Protein AF-A0A090S486-F1 (afdb_monomer_lite)

Organism: NCBI:txid990268

Radius of gyration: 18.83 Å; chains: 1; bounding box: 44×35×58 Å

Structure (mmCIF, N/CA/C/O backbone):
data_AF-A0A090S486-F1
#
_entry.id   AF-A0A090S486-F1
#
loop_
_atom_site.group_PDB
_atom_site.id
_atom_site.type_symbol
_atom_site.label_atom_id
_atom_site.label_alt_id
_atom_site.label_comp_id
_atom_site.label_asym_id
_atom_site.label_entity_id
_atom_site.label_seq_id
_atom_site.pdbx_PDB_ins_code
_atom_site.Cartn_x
_atom_site.Cartn_y
_atom_site.Cartn_z
_atom_site.occupancy
_atom_site.B_iso_or_equiv
_atom_site.auth_seq_id
_atom_site.auth_comp_id
_atom_site.auth_asym_id
_atom_site.auth_atom_id
_atom_site.pdbx_PDB_model_num
ATOM 1 N N . MET A 1 1 ? 1.890 5.471 -24.095 1.00 77.56 1 MET A N 1
ATOM 2 C CA . MET A 1 1 ? 3.029 5.465 -23.152 1.00 77.56 1 MET A CA 1
ATOM 3 C C . MET A 1 1 ? 4.166 6.241 -23.809 1.00 77.56 1 MET A C 1
ATOM 5 O O . MET A 1 1 ? 4.233 6.250 -25.031 1.00 77.56 1 MET A O 1
ATOM 9 N N . VAL A 1 2 ? 4.957 6.979 -23.030 1.00 90.50 2 VAL A N 1
ATOM 10 C CA . VAL A 1 2 ? 6.025 7.859 -23.530 1.00 90.50 2 VAL A CA 1
ATOM 11 C C . VAL A 1 2 ? 7.296 7.541 -22.748 1.00 90.50 2 VAL A C 1
ATOM 13 O O . VAL A 1 2 ? 7.257 7.518 -21.520 1.00 90.50 2 VAL A O 1
ATOM 16 N N . HIS A 1 3 ? 8.410 7.306 -23.443 1.00 90.19 3 HIS A N 1
ATOM 17 C CA . HIS A 1 3 ? 9.719 7.090 -22.828 1.00 90.19 3 HIS A CA 1
ATOM 18 C C . HIS A 1 3 ? 10.578 8.344 -22.974 1.00 90.19 3 HIS A C 1
ATOM 20 O O . HIS A 1 3 ? 10.811 8.820 -24.084 1.00 90.19 3 HIS A O 1
ATOM 26 N N . ARG A 1 4 ? 11.083 8.873 -21.856 1.00 92.56 4 ARG A N 1
ATOM 27 C CA . ARG A 1 4 ? 12.084 9.941 -21.892 1.00 92.56 4 ARG A CA 1
ATOM 28 C C . ARG A 1 4 ? 13.453 9.320 -22.147 1.00 92.56 4 ARG A C 1
ATOM 30 O O . ARG A 1 4 ? 13.951 8.576 -21.307 1.00 92.56 4 ARG A O 1
ATOM 37 N N . ILE A 1 5 ? 14.056 9.659 -23.277 1.00 92.00 5 ILE A N 1
ATOM 38 C CA . ILE A 1 5 ? 15.387 9.191 -23.674 1.00 92.00 5 ILE A CA 1
ATOM 39 C C . ILE A 1 5 ? 16.431 10.294 -23.500 1.00 92.00 5 ILE A C 1
ATOM 41 O O . ILE A 1 5 ? 16.100 11.472 -23.333 1.00 92.00 5 ILE A O 1
ATOM 45 N N . ALA A 1 6 ? 17.704 9.909 -23.517 1.00 92.12 6 ALA A N 1
ATOM 46 C CA . ALA A 1 6 ? 18.799 10.866 -23.506 1.00 92.12 6 ALA A CA 1
ATOM 47 C C . ALA A 1 6 ? 18.781 11.712 -24.792 1.00 92.12 6 ALA A C 1
ATOM 49 O O . ALA A 1 6 ? 18.482 11.201 -25.867 1.00 92.12 6 ALA A O 1
ATOM 50 N N . LYS A 1 7 ? 19.122 13.002 -24.695 1.00 90.19 7 LYS A N 1
ATOM 51 C CA . LYS A 1 7 ? 19.030 13.961 -25.815 1.00 90.19 7 LYS A CA 1
ATOM 52 C C . LYS A 1 7 ? 19.844 13.540 -27.049 1.00 90.19 7 LYS A C 1
ATOM 54 O O . LYS A 1 7 ? 19.499 13.907 -28.162 1.00 90.19 7 LYS A O 1
ATOM 59 N N . GLN A 1 8 ? 20.929 12.805 -26.834 1.00 92.56 8 GLN A N 1
ATOM 60 C CA . GLN A 1 8 ? 21.843 12.311 -27.860 1.00 92.56 8 GLN A CA 1
ATOM 61 C C . GLN A 1 8 ? 21.427 10.968 -28.475 1.00 92.56 8 GLN A C 1
ATOM 63 O O . GLN A 1 8 ? 22.122 10.477 -29.360 1.00 92.56 8 GLN A O 1
ATOM 68 N N . ALA A 1 9 ? 20.352 10.342 -27.989 1.00 89.88 9 ALA A N 1
ATOM 69 C CA . ALA A 1 9 ? 19.843 9.121 -28.593 1.00 89.88 9 ALA A CA 1
ATOM 70 C C . ALA A 1 9 ? 19.307 9.444 -29.994 1.00 89.88 9 ALA A C 1
ATOM 72 O O . ALA A 1 9 ? 18.424 10.287 -30.150 1.00 89.88 9 ALA A O 1
ATOM 73 N N . VAL A 1 10 ? 19.861 8.781 -31.005 1.00 90.25 10 VAL A N 1
ATOM 74 C CA . VAL A 1 10 ? 19.381 8.856 -32.384 1.00 90.25 10 VAL A CA 1
ATOM 75 C C . VAL A 1 10 ? 18.511 7.631 -32.606 1.00 90.25 10 VAL A C 1
ATOM 77 O O . VAL A 1 10 ? 19.005 6.515 -32.492 1.00 90.25 10 VAL A O 1
ATOM 80 N N . LEU A 1 11 ? 17.226 7.854 -32.862 1.00 91.31 11 LEU A N 1
ATOM 81 C CA . LEU A 1 11 ? 16.252 6.814 -33.175 1.00 91.31 11 LEU A CA 1
ATOM 82 C C . LEU A 1 11 ? 15.530 7.199 -34.461 1.00 91.31 11 LEU A C 1
ATOM 84 O O . LEU A 1 11 ? 15.224 8.376 -34.666 1.00 91.31 11 LEU A O 1
ATOM 88 N N . SER A 1 12 ? 15.242 6.212 -35.299 1.00 94.06 12 SER A N 1
ATOM 89 C CA . SER A 1 12 ? 14.462 6.392 -36.525 1.00 94.06 12 SER A CA 1
ATOM 90 C C . SER A 1 12 ? 13.078 5.758 -36.397 1.00 94.06 12 SER A C 1
ATOM 92 O O . SER A 1 12 ? 12.888 4.768 -35.691 1.00 94.06 12 SER A O 1
ATOM 94 N N . GLU A 1 13 ? 12.085 6.309 -37.094 1.00 95.19 13 GLU A N 1
ATOM 95 C CA . GLU A 1 13 ? 10.768 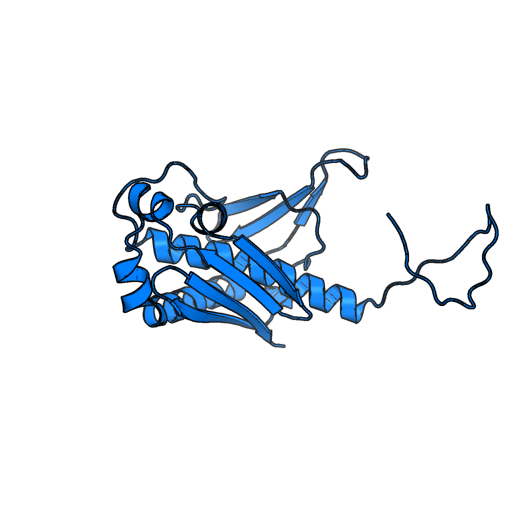5.670 -37.171 1.00 95.19 13 GLU A CA 1
ATOM 96 C C . GLU A 1 13 ? 10.883 4.268 -37.789 1.00 95.19 13 GLU A C 1
ATOM 98 O O . GLU A 1 13 ? 11.593 4.061 -38.772 1.00 95.19 13 GLU A O 1
ATOM 103 N N . GLY A 1 14 ? 10.197 3.292 -37.190 1.00 95.56 14 GLY A N 1
ATOM 104 C CA . GLY A 1 14 ? 10.265 1.885 -37.600 1.00 95.56 14 GLY A CA 1
ATOM 105 C C . GLY A 1 14 ? 11.503 1.125 -37.108 1.00 95.56 14 GLY A C 1
ATOM 106 O O . GLY A 1 14 ? 11.591 -0.083 -37.332 1.00 95.56 14 GLY A O 1
ATOM 107 N N . GLU A 1 15 ? 12.439 1.783 -36.418 1.00 94.81 15 GLU A N 1
ATOM 108 C CA . GLU A 1 15 ? 13.597 1.119 -35.820 1.00 94.81 15 GLU A CA 1
ATOM 109 C C . GLU A 1 15 ? 13.167 0.120 -34.736 1.00 94.81 15 GLU A C 1
ATOM 111 O O . GLU A 1 15 ? 12.351 0.419 -33.860 1.00 94.81 15 GLU A O 1
ATOM 116 N N . THR A 1 16 ? 13.727 -1.091 -34.789 1.00 95.38 16 THR A N 1
ATOM 117 C CA . THR A 1 16 ? 13.518 -2.096 -33.742 1.00 95.38 16 THR A CA 1
ATOM 118 C C . THR A 1 16 ? 14.455 -1.811 -32.582 1.00 95.38 16 THR A C 1
ATOM 120 O O . THR A 1 16 ? 15.672 -1.798 -32.748 1.00 95.38 16 THR A O 1
ATOM 123 N N . VAL A 1 17 ? 13.883 -1.633 -31.395 1.00 93.44 17 VAL A N 1
ATOM 124 C CA . VAL A 1 17 ? 14.629 -1.361 -30.166 1.00 93.44 17 VAL A CA 1
ATOM 125 C C . VAL A 1 17 ? 14.391 -2.457 -29.135 1.00 93.44 17 VAL A C 1
ATOM 127 O O . VAL A 1 17 ? 13.311 -3.044 -29.068 1.00 93.44 17 VAL A O 1
ATOM 130 N N . SER A 1 18 ? 15.392 -2.699 -28.293 1.00 93.75 18 SER A N 1
ATOM 131 C CA . SER A 1 18 ? 15.262 -3.566 -27.122 1.00 93.75 18 SER A CA 1
ATOM 132 C C . SER A 1 18 ? 14.983 -2.724 -25.884 1.00 93.75 18 SER A C 1
ATOM 134 O O . SER A 1 18 ? 15.686 -1.749 -25.617 1.00 93.75 18 SER A O 1
ATOM 136 N N . LEU A 1 19 ? 13.978 -3.119 -25.104 1.00 92.25 19 LEU A N 1
ATOM 137 C CA . LEU A 1 19 ? 13.675 -2.507 -23.814 1.00 92.25 19 LEU A CA 1
ATOM 138 C C . LEU A 1 19 ? 14.237 -3.379 -22.695 1.00 92.25 19 LEU A C 1
ATOM 140 O O . LEU A 1 19 ? 13.979 -4.579 -22.643 1.00 92.25 19 LEU A O 1
ATOM 144 N N . SER A 1 20 ? 14.977 -2.754 -21.788 1.00 94.25 20 SER A N 1
ATOM 145 C CA . SER A 1 20 ? 15.421 -3.365 -20.540 1.00 94.25 20 SER A CA 1
ATOM 146 C C . SER A 1 20 ? 15.010 -2.465 -19.383 1.00 94.25 20 SER A C 1
ATOM 148 O O . SER A 1 20 ? 15.039 -1.238 -19.505 1.00 94.25 20 SER A O 1
ATOM 150 N N . VAL A 1 21 ? 14.602 -3.078 -18.277 1.00 94.56 21 VAL A N 1
ATOM 151 C CA . VAL A 1 21 ? 14.273 -2.384 -17.032 1.00 94.56 21 VAL A CA 1
ATOM 152 C C . VAL A 1 21 ? 15.293 -2.769 -15.974 1.00 94.56 21 VAL A C 1
ATOM 154 O O . VAL A 1 21 ? 15.755 -3.909 -15.939 1.00 94.56 21 VAL A O 1
ATOM 157 N N . ASP A 1 22 ? 15.622 -1.830 -15.093 1.00 97.56 22 ASP A N 1
ATOM 158 C CA . ASP A 1 22 ? 16.323 -2.160 -13.857 1.00 97.56 22 ASP A CA 1
ATOM 159 C C . ASP A 1 22 ? 15.395 -3.029 -12.997 1.00 97.56 22 ASP A C 1
ATOM 161 O O . ASP A 1 22 ? 14.383 -2.559 -12.462 1.00 97.56 22 ASP A O 1
ATOM 165 N N . LYS A 1 23 ? 15.701 -4.329 -12.949 1.00 96.69 23 LYS A N 1
ATOM 166 C CA . LYS A 1 23 ? 14.835 -5.318 -12.314 1.00 96.69 23 LYS A CA 1
ATOM 167 C C . LYS A 1 23 ? 14.820 -5.167 -10.797 1.00 96.69 23 LYS A C 1
ATOM 169 O O . LYS A 1 23 ? 13.756 -5.268 -10.195 1.00 96.69 23 LYS A O 1
ATOM 174 N N . GLU A 1 24 ? 15.963 -4.869 -10.193 1.00 96.94 24 GLU A N 1
ATOM 175 C CA . GLU A 1 24 ? 16.068 -4.687 -8.747 1.00 96.94 24 GLU A CA 1
ATOM 176 C C . GLU A 1 24 ? 15.291 -3.445 -8.300 1.00 96.94 24 GLU A C 1
ATOM 178 O O . GLU A 1 24 ? 14.503 -3.505 -7.348 1.00 96.94 24 GLU A O 1
ATOM 183 N N . TYR A 1 25 ? 15.417 -2.350 -9.054 1.00 97.88 25 TYR A N 1
ATOM 184 C CA . TYR A 1 25 ? 14.623 -1.151 -8.818 1.00 97.88 25 TYR A CA 1
ATOM 185 C C . TYR A 1 25 ? 13.120 -1.425 -8.984 1.00 97.88 25 TYR A C 1
ATOM 187 O O . TYR A 1 25 ? 12.336 -1.091 -8.094 1.00 97.88 25 TYR A O 1
ATOM 195 N N . GLN A 1 26 ? 12.699 -2.104 -10.059 1.00 97.81 26 GLN A N 1
ATOM 196 C CA . GLN A 1 26 ? 11.296 -2.502 -10.240 1.00 97.81 26 GLN A CA 1
ATOM 197 C C . GLN A 1 26 ? 10.782 -3.367 -9.076 1.00 97.81 26 GLN A C 1
ATOM 199 O O . GLN A 1 26 ? 9.646 -3.189 -8.623 1.00 97.81 26 GLN A O 1
ATOM 204 N N . ASP A 1 27 ? 11.592 -4.305 -8.591 1.00 97.56 27 ASP A N 1
ATOM 205 C CA . ASP A 1 27 ? 11.212 -5.194 -7.497 1.00 97.56 27 ASP A CA 1
ATOM 206 C C . ASP A 1 27 ? 11.068 -4.426 -6.178 1.00 97.56 27 ASP A C 1
ATOM 208 O O . ASP A 1 27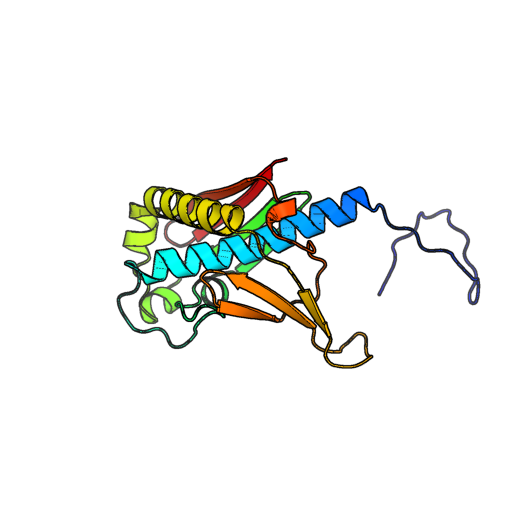 ? 10.113 -4.673 -5.443 1.00 97.56 27 ASP A O 1
ATOM 212 N N . SER A 1 28 ? 11.934 -3.444 -5.901 1.00 98.00 28 SER A N 1
ATOM 213 C CA . SER A 1 28 ? 11.786 -2.561 -4.728 1.00 98.00 28 SER A CA 1
ATOM 214 C C . SER A 1 28 ? 10.509 -1.722 -4.761 1.00 98.00 28 SER A C 1
ATOM 216 O O . SER A 1 28 ? 9.827 -1.601 -3.743 1.00 98.00 28 SER A O 1
ATOM 218 N N . LEU A 1 29 ? 10.119 -1.212 -5.933 1.00 98.44 29 LEU A N 1
ATOM 219 C CA . LEU A 1 29 ? 8.839 -0.522 -6.103 1.00 98.44 29 LEU A CA 1
ATOM 220 C C . LEU A 1 29 ? 7.660 -1.481 -5.913 1.00 98.44 29 LEU A C 1
ATOM 222 O O . LEU A 1 29 ? 6.670 -1.136 -5.277 1.00 98.44 29 LEU A O 1
ATOM 226 N N . SER A 1 30 ? 7.770 -2.709 -6.420 1.00 98.31 30 SER A N 1
ATOM 227 C CA . SER A 1 30 ? 6.721 -3.727 -6.282 1.00 98.31 30 SER A CA 1
ATOM 228 C C . SER A 1 30 ? 6.519 -4.153 -4.822 1.00 98.31 30 SER A C 1
ATOM 230 O O . SER A 1 30 ? 5.380 -4.389 -4.403 1.00 98.31 30 SER A O 1
ATOM 232 N N . ARG A 1 31 ? 7.602 -4.202 -4.031 1.00 98.38 31 ARG A N 1
ATOM 233 C CA . ARG A 1 31 ? 7.552 -4.399 -2.574 1.00 98.38 31 ARG A CA 1
ATOM 234 C C . ARG A 1 31 ? 6.848 -3.235 -1.885 1.00 98.38 31 ARG A C 1
ATOM 236 O O . ARG A 1 31 ? 5.858 -3.481 -1.200 1.00 98.38 31 ARG A O 1
ATOM 243 N N . GLY A 1 32 ? 7.273 -1.994 -2.139 1.00 98.25 32 GLY A N 1
ATOM 244 C CA . GLY A 1 32 ? 6.630 -0.793 -1.588 1.00 98.25 32 GLY A CA 1
ATOM 245 C C . GLY A 1 32 ? 5.136 -0.707 -1.921 1.00 98.25 32 GLY A C 1
ATOM 246 O O . GLY A 1 32 ? 4.306 -0.473 -1.048 1.00 98.25 32 GLY A O 1
ATOM 247 N N . HIS A 1 33 ? 4.765 -1.006 -3.164 1.00 98.56 33 HIS A N 1
ATOM 248 C CA . HIS A 1 33 ? 3.375 -0.967 -3.609 1.00 98.56 33 HIS A CA 1
ATOM 249 C C . HIS A 1 33 ? 2.498 -2.031 -2.933 1.00 98.56 33 HIS A C 1
ATOM 251 O O . HIS A 1 33 ? 1.399 -1.741 -2.463 1.00 98.56 33 HIS A O 1
ATOM 257 N N . SER A 1 34 ? 2.997 -3.266 -2.837 1.00 98.44 34 SER A N 1
ATOM 258 C CA . SER A 1 34 ? 2.278 -4.351 -2.154 1.00 98.44 34 SER A CA 1
ATOM 259 C C . SER A 1 34 ? 2.144 -4.076 -0.657 1.00 98.44 34 SER A C 1
ATOM 261 O O . SER A 1 34 ? 1.088 -4.309 -0.075 1.00 98.44 34 SER A O 1
ATOM 263 N N . ALA A 1 35 ? 3.200 -3.532 -0.051 1.00 98.19 35 ALA A N 1
ATOM 264 C CA . ALA A 1 35 ? 3.216 -3.092 1.333 1.00 98.19 35 ALA A CA 1
ATOM 265 C C . ALA A 1 35 ? 2.142 -2.031 1.615 1.00 98.19 35 ALA A C 1
ATOM 267 O O . ALA A 1 35 ? 1.406 -2.179 2.588 1.00 98.19 35 ALA A O 1
ATOM 268 N N . GLY A 1 36 ? 1.991 -1.027 0.743 1.00 98.31 36 GLY A N 1
ATOM 269 C CA . GLY A 1 36 ? 0.950 -0.000 0.864 1.00 98.31 36 GLY A CA 1
ATOM 270 C C . GLY A 1 36 ? -0.470 -0.577 0.887 1.00 98.31 36 GLY A C 1
ATOM 271 O O . GLY A 1 36 ? -1.259 -0.250 1.774 1.00 98.31 36 GLY A O 1
ATOM 272 N N . HIS A 1 37 ? -0.794 -1.513 -0.016 1.00 98.31 37 HIS A N 1
ATOM 273 C CA . HIS A 1 37 ? -2.108 -2.173 -0.003 1.00 98.31 37 HIS A CA 1
ATOM 274 C C . HIS A 1 37 ? -2.369 -2.927 1.303 1.00 98.31 37 HIS A C 1
ATOM 276 O O . HIS A 1 37 ? -3.413 -2.729 1.928 1.00 98.31 37 HIS A O 1
ATOM 282 N N . ILE A 1 38 ? -1.416 -3.745 1.751 1.00 98.38 38 ILE A N 1
ATOM 283 C CA . ILE A 1 38 ? -1.566 -4.543 2.974 1.00 98.38 38 ILE A CA 1
ATOM 284 C C . ILE A 1 38 ? -1.671 -3.627 4.208 1.00 98.38 38 ILE A C 1
ATOM 286 O O . ILE A 1 38 ? -2.530 -3.848 5.062 1.00 98.38 38 ILE A O 1
ATOM 290 N N . ALA A 1 39 ? -0.871 -2.557 4.274 1.00 98.75 39 ALA A N 1
ATOM 291 C CA . ALA A 1 39 ? -0.940 -1.540 5.324 1.00 98.75 39 ALA A CA 1
ATOM 292 C C . ALA A 1 39 ? -2.310 -0.851 5.380 1.00 98.75 39 ALA A C 1
ATOM 294 O O . ALA A 1 39 ? -2.898 -0.738 6.458 1.00 98.75 39 ALA A O 1
ATOM 295 N N . SER A 1 40 ? -2.864 -0.463 4.227 1.00 98.62 40 SER A N 1
ATOM 296 C CA . SER A 1 40 ? -4.182 0.179 4.159 1.00 98.62 40 SER A CA 1
ATOM 297 C C . SER A 1 40 ? -5.317 -0.731 4.658 1.00 98.62 40 SER A C 1
ATOM 299 O O . SER A 1 40 ? -6.205 -0.274 5.380 1.00 98.62 40 SER A O 1
ATOM 301 N N . LEU A 1 41 ? -5.251 -2.034 4.356 1.00 98.75 41 LEU A N 1
ATOM 302 C CA . LEU A 1 41 ? -6.209 -3.039 4.831 1.00 98.75 41 LEU A CA 1
ATOM 303 C C . LEU A 1 41 ? -6.096 -3.258 6.346 1.00 98.75 41 LEU A C 1
ATOM 305 O O . LEU A 1 41 ? -7.111 -3.338 7.041 1.00 98.75 41 LEU A O 1
ATOM 309 N N . ALA A 1 42 ? -4.872 -3.302 6.882 1.00 98.75 42 ALA A N 1
ATOM 310 C CA . ALA A 1 42 ? -4.648 -3.408 8.324 1.00 98.75 42 ALA A CA 1
ATOM 311 C C . ALA A 1 42 ? -5.179 -2.172 9.067 1.00 98.75 42 ALA A C 1
ATOM 313 O O . ALA A 1 42 ? -5.832 -2.304 10.104 1.00 98.75 42 ALA A O 1
ATOM 314 N N . LEU A 1 43 ? -4.961 -0.973 8.518 1.00 98.88 43 LEU A N 1
ATOM 315 C CA . LEU A 1 43 ? -5.495 0.266 9.078 1.00 98.88 43 LEU A CA 1
ATOM 316 C C . LEU A 1 43 ? -7.030 0.271 9.080 1.00 98.88 43 LEU A C 1
ATOM 318 O O . LEU A 1 43 ? -7.631 0.586 10.108 1.00 98.88 43 LEU A O 1
ATOM 322 N N . ASN A 1 44 ? -7.672 -0.127 7.977 1.00 98.81 44 ASN A N 1
ATOM 323 C CA . ASN A 1 44 ? -9.131 -0.255 7.912 1.00 98.81 44 ASN A CA 1
ATOM 324 C C . ASN A 1 44 ? -9.668 -1.201 8.998 1.00 98.81 44 ASN A C 1
ATOM 326 O O . ASN A 1 44 ? -10.600 -0.832 9.718 1.00 98.81 44 ASN A O 1
ATOM 330 N N . LYS A 1 45 ? -9.052 -2.382 9.157 1.00 98.62 45 LYS A N 1
ATOM 331 C CA . LYS A 1 45 ? -9.412 -3.364 10.190 1.00 98.62 45 LYS A CA 1
ATOM 332 C C . LYS A 1 45 ? -9.339 -2.762 11.594 1.00 98.62 45 LYS A C 1
ATOM 334 O O . LYS A 1 45 ? -10.343 -2.736 12.303 1.00 98.62 45 LYS A O 1
ATOM 339 N N . VAL A 1 46 ? -8.184 -2.209 11.973 1.00 98.69 46 VAL A N 1
ATOM 340 C CA . VAL A 1 46 ? -7.970 -1.634 13.314 1.00 98.69 46 VAL A CA 1
ATOM 341 C C . VAL A 1 46 ? -8.938 -0.483 13.589 1.00 98.69 46 VAL A C 1
ATOM 343 O O . VAL A 1 46 ? -9.489 -0.374 14.688 1.00 98.69 46 VAL A O 1
ATOM 346 N N . LEU A 1 47 ? -9.193 0.372 12.593 1.00 98.69 47 LEU A N 1
ATOM 347 C CA . LEU A 1 47 ? -10.156 1.459 12.739 1.00 98.69 47 LEU A CA 1
ATOM 348 C C . LEU A 1 47 ? -11.581 0.931 12.943 1.00 98.69 47 LEU A C 1
ATOM 350 O O . LEU A 1 47 ? -12.313 1.467 13.781 1.00 98.69 47 LEU A O 1
ATOM 354 N N . ALA A 1 48 ? -11.976 -0.112 12.209 1.00 97.94 48 ALA A N 1
ATOM 355 C CA . ALA A 1 48 ? -13.313 -0.697 12.272 1.00 97.94 48 ALA A CA 1
ATOM 356 C C . ALA A 1 48 ? -13.675 -1.285 13.640 1.00 97.94 48 ALA A C 1
ATOM 358 O O . ALA A 1 48 ? -14.850 -1.266 14.003 1.00 97.94 48 ALA A O 1
ATOM 359 N N . GLU A 1 49 ? -12.689 -1.726 14.419 1.00 96.62 49 GLU A N 1
ATOM 360 C CA . GLU A 1 49 ? -12.912 -2.343 15.730 1.00 96.62 49 GLU A CA 1
ATOM 361 C C . GLU A 1 49 ? -13.411 -1.360 16.803 1.00 96.62 49 GLU A C 1
ATOM 363 O O . GLU A 1 49 ? -14.140 -1.768 17.706 1.00 96.62 49 GLU A O 1
ATOM 368 N N . ALA A 1 50 ? -13.025 -0.078 16.745 1.00 96.00 50 ALA A N 1
ATOM 369 C CA . ALA A 1 50 ? -13.299 0.849 17.855 1.00 96.00 50 ALA A CA 1
ATOM 370 C C . ALA A 1 50 ? -13.527 2.323 17.479 1.00 96.00 50 ALA A C 1
ATOM 372 O O . ALA A 1 50 ? -13.969 3.105 18.322 1.00 96.00 50 ALA A O 1
ATOM 373 N N . TYR A 1 51 ? -13.223 2.740 16.248 1.00 97.81 51 TYR A N 1
ATOM 374 C CA . TYR A 1 51 ? -13.161 4.167 15.901 1.00 97.81 51 TYR A CA 1
ATOM 375 C C . TYR A 1 51 ? -14.337 4.641 15.042 1.00 97.81 51 TYR A C 1
ATOM 377 O O . TYR A 1 51 ? -14.502 5.847 14.836 1.00 97.81 51 TYR A O 1
ATOM 385 N N . TRP A 1 52 ? -15.189 3.725 14.582 1.00 98.06 52 TRP A N 1
ATOM 386 C CA . TRP A 1 52 ? -16.423 4.042 13.866 1.00 98.06 52 TRP A CA 1
ATOM 387 C C . TRP A 1 52 ? -17.626 4.016 14.807 1.00 98.06 52 TRP A C 1
ATOM 389 O O . TRP A 1 52 ? -17.852 3.062 15.540 1.00 98.06 52 TRP A O 1
ATOM 399 N N . ARG A 1 53 ? -18.423 5.087 14.776 1.00 96.62 53 ARG A N 1
ATOM 400 C CA . ARG A 1 53 ? -19.648 5.247 15.583 1.00 96.62 53 ARG A CA 1
ATOM 401 C C . ARG A 1 53 ? -20.927 4.918 14.812 1.00 96.62 53 ARG A C 1
ATOM 403 O O . ARG A 1 53 ? -22.017 5.006 15.369 1.00 96.62 53 ARG A O 1
ATOM 410 N N . LYS A 1 54 ? -20.805 4.658 13.513 1.00 94.25 54 LYS A N 1
ATOM 411 C CA . LYS A 1 54 ? -21.902 4.343 12.598 1.00 94.25 54 LYS A CA 1
ATOM 412 C C . LYS A 1 54 ? -21.420 3.309 11.599 1.00 94.25 54 LYS A C 1
ATOM 414 O O . LYS A 1 54 ? -20.230 3.276 11.287 1.00 94.25 54 LYS A O 1
ATOM 419 N N . ASP A 1 55 ? -22.365 2.544 11.078 1.00 92.44 55 ASP A N 1
ATOM 420 C CA . ASP A 1 55 ? -22.121 1.668 9.946 1.00 92.44 55 ASP A CA 1
ATOM 421 C C . ASP A 1 55 ? -21.893 2.525 8.691 1.00 92.44 55 ASP A C 1
ATOM 423 O O . ASP A 1 55 ? -22.791 3.249 8.259 1.00 92.44 55 ASP A O 1
ATOM 427 N N . ALA A 1 56 ? -20.667 2.532 8.167 1.00 94.94 56 ALA A N 1
ATOM 428 C CA . ALA A 1 56 ? -20.350 3.205 6.914 1.00 94.94 56 ALA A CA 1
ATOM 429 C C . ALA A 1 56 ? -20.555 2.263 5.723 1.00 94.94 56 ALA A C 1
ATOM 431 O O . ALA A 1 56 ? -20.120 1.109 5.758 1.00 94.94 56 ALA A O 1
ATOM 432 N N . ASP A 1 57 ? -21.167 2.791 4.662 1.00 95.31 57 ASP A N 1
ATOM 433 C CA . ASP A 1 57 ? -21.639 2.008 3.513 1.00 95.31 57 ASP A CA 1
ATOM 434 C C . ASP A 1 57 ? -20.522 1.254 2.778 1.00 95.31 57 ASP A C 1
ATOM 436 O O . ASP A 1 57 ? -20.701 0.112 2.362 1.00 95.31 57 ASP A O 1
ATOM 440 N N . ARG A 1 58 ? -19.360 1.891 2.582 1.00 96.44 58 ARG A N 1
ATOM 441 C CA . ARG A 1 58 ? -18.261 1.306 1.806 1.00 96.44 58 ARG A CA 1
ATOM 442 C C . ARG A 1 58 ? -17.432 0.381 2.683 1.00 96.44 58 ARG A C 1
ATOM 444 O O . ARG A 1 58 ? -16.900 0.814 3.711 1.00 96.44 58 ARG A O 1
ATOM 451 N N . LYS A 1 59 ? -17.276 -0.857 2.221 1.00 97.44 59 LYS A N 1
ATOM 452 C CA . LYS A 1 59 ? -16.368 -1.843 2.800 1.00 97.44 59 LYS A CA 1
ATOM 453 C C . LYS A 1 59 ? -15.174 -2.099 1.888 1.00 97.44 59 LYS A C 1
ATOM 455 O O . LYS A 1 59 ? -15.297 -1.961 0.671 1.00 97.44 59 LYS A O 1
ATOM 460 N N . ASP A 1 60 ? -14.046 -2.458 2.481 1.00 97.56 60 ASP A N 1
ATOM 461 C CA . ASP A 1 60 ? -12.907 -3.003 1.751 1.00 97.56 60 ASP A CA 1
ATOM 462 C C . ASP A 1 60 ? -13.118 -4.492 1.429 1.00 97.56 60 ASP A C 1
ATOM 464 O O . ASP A 1 60 ? -14.145 -5.083 1.773 1.00 97.56 60 ASP A O 1
ATOM 468 N N . GLY A 1 61 ? -12.145 -5.113 0.756 1.00 96.25 61 GLY A N 1
ATOM 469 C CA . GLY A 1 61 ? -12.225 -6.530 0.390 1.00 96.25 61 GLY A CA 1
ATOM 470 C C . GLY A 1 61 ? -12.190 -7.504 1.579 1.00 96.25 61 GLY A C 1
ATOM 471 O O . GLY A 1 61 ? -12.438 -8.687 1.379 1.00 96.25 61 GLY A O 1
ATOM 472 N N . LEU A 1 62 ? -11.927 -7.027 2.804 1.00 97.38 62 LEU A N 1
ATOM 473 C CA . LEU A 1 62 ? -12.048 -7.799 4.047 1.00 97.38 62 LEU A CA 1
ATOM 474 C C . LEU A 1 62 ? -13.395 -7.571 4.757 1.00 97.38 62 LEU A C 1
ATOM 476 O O . LEU A 1 62 ? -13.672 -8.209 5.770 1.00 97.38 62 LEU A O 1
ATOM 480 N N . GLY A 1 63 ? -14.240 -6.671 4.248 1.00 97.25 63 GLY A N 1
ATOM 481 C CA . GLY A 1 63 ? -15.525 -6.325 4.852 1.00 97.25 63 GLY A CA 1
ATOM 482 C C . GLY A 1 63 ? -15.451 -5.239 5.933 1.00 97.25 63 GLY A C 1
ATOM 483 O O . GLY A 1 63 ? -16.479 -4.915 6.531 1.00 97.25 63 GLY A O 1
ATOM 484 N N . HIS A 1 64 ? -14.282 -4.639 6.181 1.00 98.06 64 HIS A N 1
ATOM 485 C CA . HIS A 1 64 ? -14.128 -3.537 7.135 1.00 98.06 64 HIS A CA 1
ATOM 486 C C . HIS A 1 64 ? -14.489 -2.201 6.487 1.00 98.06 64 HIS A C 1
ATOM 488 O O . HIS A 1 64 ? -14.470 -2.070 5.267 1.00 98.06 64 HIS A O 1
ATOM 494 N N . TYR A 1 65 ? -14.817 -1.180 7.284 1.00 98.25 65 TYR A N 1
ATOM 495 C CA . TYR A 1 65 ? -15.083 0.157 6.745 1.00 98.25 65 TYR A CA 1
ATOM 496 C C . TYR A 1 65 ? -13.867 0.684 5.975 1.00 98.25 65 TYR A C 1
ATOM 498 O O . TYR A 1 65 ? -12.771 0.772 6.527 1.00 98.25 65 TYR A O 1
ATOM 506 N N . ASP A 1 66 ? -14.078 1.081 4.721 1.00 97.88 66 ASP A N 1
ATOM 507 C CA . ASP A 1 66 ? -13.002 1.475 3.808 1.00 97.88 66 ASP A CA 1
ATOM 508 C C . ASP A 1 66 ? -12.544 2.921 4.070 1.00 97.88 66 ASP A C 1
ATOM 510 O O . ASP A 1 66 ? -12.839 3.852 3.310 1.00 97.88 66 ASP A O 1
ATOM 514 N N . PHE A 1 67 ? -11.863 3.125 5.204 1.00 98.50 67 PHE A N 1
ATOM 515 C CA . PHE A 1 67 ? -11.254 4.405 5.567 1.00 98.50 67 PHE A CA 1
ATOM 516 C C . PHE A 1 67 ? -10.319 4.886 4.461 1.00 98.50 67 PHE A C 1
ATOM 518 O O . PHE A 1 67 ? -10.405 6.056 4.078 1.00 98.50 67 PHE A O 1
ATOM 525 N N . ASN A 1 68 ? -9.494 3.984 3.921 1.00 97.75 68 ASN A N 1
ATOM 526 C CA . ASN A 1 68 ? -8.533 4.300 2.875 1.00 97.75 68 ASN A CA 1
ATOM 527 C C . ASN A 1 68 ? -9.203 5.009 1.690 1.00 97.75 68 ASN A C 1
ATOM 529 O O . ASN A 1 68 ? -8.881 6.158 1.389 1.00 97.75 68 ASN A O 1
ATOM 533 N N . SER A 1 69 ? -10.230 4.402 1.092 1.00 96.81 69 SER A N 1
ATOM 534 C CA . SER A 1 69 ? -10.930 5.010 -0.043 1.00 96.81 69 SER A CA 1
ATOM 535 C C . SER A 1 69 ? -11.703 6.284 0.298 1.00 96.81 69 SER A C 1
ATOM 537 O O . SER A 1 69 ? -12.016 7.071 -0.596 1.00 96.81 69 SER A O 1
ATOM 539 N N . TYR A 1 70 ? -12.081 6.490 1.561 1.00 97.69 70 TYR A N 1
ATOM 540 C CA . TYR A 1 70 ? -12.773 7.712 1.966 1.00 97.69 70 TYR A CA 1
ATOM 541 C C . TYR A 1 70 ? -11.844 8.888 2.250 1.00 97.69 70 TYR A C 1
ATOM 543 O O . TYR A 1 70 ? -12.297 10.031 2.127 1.00 97.69 70 TYR A O 1
ATOM 551 N N . ALA A 1 71 ? -10.624 8.619 2.712 1.00 98.19 71 ALA A N 1
ATOM 552 C CA . ALA A 1 71 ? -9.753 9.626 3.303 1.00 98.19 71 ALA A CA 1
ATOM 553 C C . ALA A 1 71 ? -8.468 9.875 2.507 1.00 98.19 71 ALA A C 1
ATOM 555 O O . ALA A 1 71 ? -7.918 10.966 2.640 1.00 98.19 71 ALA A O 1
ATOM 556 N N . GLN A 1 72 ? -7.988 8.913 1.711 1.00 98.38 72 GLN A N 1
ATOM 557 C CA . GLN A 1 72 ? -6.722 9.036 0.988 1.00 98.38 72 GLN A CA 1
ATOM 558 C C . GLN A 1 72 ? -6.822 10.130 -0.080 1.00 98.38 72 GLN A C 1
ATOM 560 O O . GLN A 1 72 ? -7.654 10.054 -0.984 1.00 98.38 72 GLN A O 1
ATOM 565 N N . GLU A 1 73 ? -5.960 11.140 0.009 1.00 97.88 73 GLU A N 1
ATOM 566 C CA . GLU A 1 73 ? -5.830 12.176 -1.024 1.00 97.88 73 GLU A CA 1
ATOM 567 C C . GLU A 1 73 ? -4.609 11.938 -1.916 1.00 97.88 73 GLU A C 1
ATOM 569 O O . GLU A 1 73 ? -4.638 12.261 -3.103 1.00 97.88 73 GLU A O 1
ATOM 574 N N . GLN A 1 74 ? -3.550 11.337 -1.368 1.00 97.50 74 GLN A N 1
ATOM 575 C CA . GLN A 1 74 ? -2.326 11.027 -2.097 1.00 97.50 74 GLN A CA 1
ATOM 576 C C . GLN A 1 74 ? -1.771 9.677 -1.651 1.00 97.50 74 GLN A C 1
ATOM 578 O O . GLN A 1 74 ? -1.832 9.350 -0.469 1.00 97.50 74 GLN A O 1
ATOM 583 N N . SER A 1 75 ? -1.212 8.941 -2.609 1.00 97.50 75 SER A N 1
ATOM 584 C CA . SER A 1 75 ? -0.371 7.771 -2.372 1.00 97.50 75 SER A CA 1
ATOM 585 C C . SER A 1 75 ? 0.853 7.851 -3.277 1.00 97.50 75 SER A C 1
ATOM 587 O O . SER A 1 75 ? 0.742 8.265 -4.438 1.00 97.50 75 SER A O 1
ATOM 589 N N . PHE A 1 76 ? 2.023 7.515 -2.747 1.00 98.31 76 PHE A N 1
ATOM 590 C CA . PHE A 1 76 ? 3.280 7.541 -3.476 1.00 98.31 76 PHE A CA 1
ATOM 591 C C . PHE A 1 76 ? 4.151 6.349 -3.091 1.00 98.31 76 PHE A C 1
ATOM 593 O O . PHE A 1 76 ? 4.518 6.178 -1.931 1.00 98.31 76 PHE A O 1
ATOM 600 N N . VAL A 1 77 ? 4.524 5.555 -4.091 1.00 98.38 77 VAL A N 1
ATOM 601 C CA . VAL A 1 77 ? 5.416 4.408 -3.921 1.00 98.38 77 VAL A CA 1
ATOM 602 C C . VAL A 1 77 ? 6.846 4.829 -4.227 1.00 98.38 77 VAL A C 1
ATOM 604 O O . VAL A 1 77 ? 7.132 5.398 -5.283 1.00 98.38 77 VAL A O 1
ATOM 607 N N . SER A 1 78 ? 7.749 4.497 -3.316 1.00 98.31 78 SER A N 1
ATOM 608 C CA . SER A 1 78 ? 9.194 4.598 -3.492 1.00 98.31 78 SER A CA 1
ATOM 609 C C . SER A 1 78 ? 9.834 3.223 -3.245 1.00 98.31 78 SER A C 1
ATOM 611 O O . SER A 1 78 ? 9.137 2.283 -2.851 1.00 98.31 78 SER A O 1
ATOM 613 N N . PRO A 1 79 ? 11.132 3.035 -3.546 1.00 98.31 79 PRO A N 1
ATOM 614 C CA . PRO A 1 79 ? 11.809 1.773 -3.263 1.00 98.31 79 PRO A CA 1
ATOM 615 C C . PRO A 1 79 ? 11.579 1.330 -1.820 1.00 98.31 79 PRO A C 1
ATOM 617 O O . PRO A 1 79 ? 11.891 2.075 -0.893 1.00 98.31 79 PRO A O 1
ATOM 620 N N . ASP A 1 80 ? 11.007 0.137 -1.650 1.00 98.50 80 ASP A N 1
ATOM 621 C CA . ASP A 1 80 ? 10.758 -0.482 -0.345 1.00 98.50 80 ASP A CA 1
ATOM 622 C C . ASP A 1 80 ? 9.862 0.333 0.602 1.00 98.50 80 ASP A C 1
ATOM 624 O O . ASP A 1 80 ? 9.849 0.099 1.810 1.00 98.50 80 ASP A O 1
ATOM 628 N N . ALA A 1 81 ? 9.071 1.271 0.072 1.00 98.56 81 ALA A N 1
ATOM 629 C CA . ALA A 1 81 ? 8.194 2.098 0.887 1.00 98.56 81 ALA A CA 1
ATOM 630 C C . ALA A 1 81 ? 6.942 2.589 0.146 1.00 98.56 81 ALA A C 1
ATOM 632 O O . ALA A 1 81 ? 6.881 2.661 -1.083 1.00 98.56 81 ALA A O 1
ATOM 633 N N . CYS A 1 82 ? 5.930 2.950 0.928 1.00 98.69 82 CYS A N 1
ATOM 634 C CA . CYS A 1 82 ? 4.727 3.627 0.459 1.00 98.69 82 CYS A CA 1
ATOM 635 C C . CYS A 1 82 ? 4.379 4.757 1.421 1.00 98.69 82 CYS A C 1
ATOM 637 O O . CYS A 1 82 ? 4.449 4.592 2.638 1.00 98.69 82 CYS A O 1
ATOM 639 N N . PHE A 1 83 ? 4.018 5.901 0.864 1.00 98.75 83 PHE A N 1
ATOM 640 C CA . PHE A 1 83 ? 3.541 7.061 1.592 1.00 98.75 83 PHE A CA 1
ATOM 641 C C . PHE A 1 83 ? 2.083 7.312 1.235 1.00 98.75 83 PHE A C 1
ATOM 643 O O . PHE A 1 83 ? 1.771 7.458 0.054 1.00 98.75 83 PHE A O 1
ATOM 650 N N . ASP A 1 84 ? 1.228 7.449 2.244 1.00 98.75 84 ASP A N 1
ATOM 651 C CA . ASP A 1 84 ? -0.181 7.783 2.074 1.00 98.75 84 ASP A CA 1
ATOM 652 C C . ASP A 1 84 ? -0.560 8.978 2.956 1.00 98.75 84 ASP A C 1
ATOM 654 O O . ASP A 1 84 ? -0.224 9.032 4.141 1.00 98.75 84 ASP A O 1
ATOM 658 N N . ASN A 1 85 ? -1.289 9.938 2.385 1.00 98.44 85 ASN A N 1
ATOM 659 C CA . ASN A 1 85 ? -1.832 11.086 3.112 1.00 98.44 85 ASN A CA 1
ATOM 660 C C . ASN A 1 85 ? -3.356 10.997 3.192 1.00 98.44 85 ASN A C 1
ATOM 662 O O . ASN A 1 85 ? -4.036 10.840 2.170 1.00 98.44 85 ASN A O 1
ATOM 666 N N . TYR A 1 86 ? -3.888 11.170 4.401 1.00 98.69 86 TYR A N 1
ATOM 667 C CA . TYR A 1 86 ? -5.303 11.021 4.703 1.00 98.69 86 TYR A CA 1
ATOM 668 C C . TYR A 1 86 ? -5.905 12.289 5.286 1.00 98.69 86 TYR A C 1
ATOM 670 O O . TYR A 1 86 ? -5.453 12.816 6.304 1.00 98.69 86 TYR A O 1
ATOM 678 N N . ARG A 1 87 ? -7.030 12.710 4.713 1.00 98.38 87 ARG A N 1
ATOM 679 C CA . ARG A 1 87 ? -7.804 13.845 5.203 1.00 98.38 87 ARG A CA 1
ATOM 680 C C . ARG A 1 87 ? -8.958 13.417 6.109 1.00 98.38 87 ARG A C 1
ATOM 682 O O . ARG A 1 87 ? -9.953 12.828 5.685 1.00 98.38 87 ARG A O 1
ATOM 689 N N . LEU A 1 88 ? -8.918 13.868 7.355 1.00 97.44 88 LEU A N 1
ATOM 690 C CA . LEU A 1 88 ? -9.919 13.667 8.406 1.00 97.44 88 LEU A CA 1
ATOM 691 C C . LEU A 1 88 ? -11.042 14.727 8.380 1.00 97.44 88 LEU A C 1
ATOM 693 O O . LEU A 1 88 ? -11.406 15.345 9.386 1.00 97.44 88 LEU A O 1
ATOM 697 N N . GLY A 1 89 ? -11.606 14.954 7.192 1.00 93.56 89 GLY A N 1
ATOM 698 C CA . GLY A 1 89 ? -12.561 16.033 6.930 1.00 93.56 89 GLY A CA 1
ATOM 699 C C . GLY A 1 89 ? -13.966 15.843 7.529 1.00 93.56 89 GLY A C 1
ATOM 700 O O . GLY A 1 89 ? -14.352 14.782 8.024 1.00 93.56 89 GLY A O 1
ATOM 701 N N . LYS A 1 90 ? -14.800 16.890 7.415 1.00 95.00 90 LYS A N 1
ATOM 702 C CA . LYS A 1 90 ? -16.202 16.893 7.894 1.00 95.00 90 LYS A CA 1
ATOM 703 C C . LYS A 1 90 ? -17.032 15.731 7.334 1.00 95.00 90 LYS A C 1
ATOM 705 O O . LYS A 1 90 ? -17.875 15.193 8.045 1.00 95.00 90 LYS A O 1
ATOM 710 N N . THR A 1 91 ? -16.814 15.344 6.078 1.00 94.94 91 THR A N 1
ATOM 711 C CA . THR A 1 91 ? -17.555 14.245 5.440 1.00 94.94 91 THR A CA 1
ATOM 712 C C . THR A 1 91 ? -17.247 12.902 6.099 1.00 94.94 91 THR A C 1
ATOM 714 O O . THR A 1 91 ? -18.166 12.134 6.362 1.00 94.94 91 THR A O 1
ATOM 717 N N . LEU A 1 92 ? -15.984 12.647 6.449 1.00 96.25 92 LEU A N 1
ATOM 718 C CA . LEU A 1 92 ? -15.572 11.420 7.128 1.00 96.25 92 LEU A CA 1
ATOM 719 C C . LEU A 1 92 ? -16.175 11.323 8.541 1.00 96.25 92 LEU A C 1
ATOM 721 O O . LEU A 1 92 ? -16.725 10.289 8.914 1.00 96.25 92 LEU A O 1
ATOM 725 N N . LYS A 1 93 ? -16.207 12.448 9.273 1.00 95.25 93 LYS A N 1
ATOM 726 C CA . LYS A 1 93 ? -16.916 12.567 10.563 1.00 95.25 93 LYS A CA 1
ATOM 727 C C . LYS A 1 93 ? -18.410 12.245 10.433 1.00 95.25 93 LYS A C 1
ATOM 729 O O . LYS A 1 93 ? -18.961 11.518 11.254 1.00 95.25 93 LYS A O 1
ATOM 734 N N . LYS A 1 94 ? -19.077 12.765 9.392 1.00 95.88 94 LYS A N 1
ATOM 735 C CA . LYS A 1 94 ? -20.508 12.502 9.134 1.00 95.88 94 LYS A CA 1
ATOM 736 C C . LYS A 1 94 ? -20.791 11.023 8.859 1.00 95.88 94 LYS A C 1
ATOM 738 O O . LYS A 1 94 ? -21.809 10.525 9.346 1.00 95.88 94 LYS A O 1
ATOM 743 N N . ARG A 1 95 ? -19.887 10.350 8.132 1.00 96.00 95 ARG A N 1
ATOM 744 C CA . ARG A 1 95 ? -19.941 8.903 7.852 1.00 96.00 95 ARG A CA 1
ATOM 745 C C . ARG A 1 95 ? -19.767 8.043 9.100 1.00 96.00 95 ARG A C 1
ATOM 747 O O . ARG A 1 95 ? -20.238 6.920 9.109 1.00 96.00 95 ARG A O 1
ATOM 754 N N . GLY A 1 96 ? -19.168 8.581 10.161 1.00 97.25 96 GLY A N 1
ATOM 755 C CA . GLY A 1 96 ? -19.165 7.945 11.478 1.00 97.25 96 GLY A CA 1
ATOM 756 C C . GLY A 1 96 ? -17.795 7.785 12.117 1.00 97.25 96 GLY A C 1
ATOM 757 O O . GLY A 1 96 ? -17.750 7.401 13.284 1.00 97.25 96 GLY A O 1
ATOM 758 N N . LEU A 1 97 ? -16.697 8.098 11.422 1.00 98.06 97 LEU A N 1
ATOM 759 C CA . LEU A 1 97 ? -15.367 7.993 12.019 1.00 98.06 97 LEU A CA 1
ATOM 760 C C . LEU A 1 97 ? -15.182 9.049 13.117 1.00 98.06 97 LEU A C 1
ATOM 762 O O . LEU A 1 97 ? -15.348 10.254 12.895 1.00 98.06 97 LEU A O 1
ATOM 766 N N . ASN A 1 98 ? -14.774 8.601 14.299 1.00 97.69 98 ASN A N 1
ATOM 767 C CA . ASN A 1 98 ? -14.395 9.458 15.409 1.00 97.69 98 ASN A CA 1
ATOM 768 C C . ASN A 1 98 ? -12.967 9.991 15.226 1.00 97.69 98 ASN A C 1
ATOM 770 O O . ASN A 1 98 ? -12.033 9.553 15.893 1.00 97.69 98 ASN A O 1
ATOM 774 N N . THR A 1 99 ? -12.790 10.961 14.328 1.00 96.94 99 THR A N 1
ATOM 775 C CA . THR A 1 99 ? -11.453 11.481 13.989 1.00 96.94 99 THR A CA 1
ATOM 776 C C . THR A 1 99 ? -10.703 12.062 15.193 1.00 96.94 99 THR A C 1
ATOM 778 O O . THR A 1 99 ? -9.483 12.020 15.218 1.00 96.94 99 THR A O 1
ATOM 781 N N . ALA A 1 100 ? -11.414 12.616 16.183 1.00 96.31 100 ALA A N 1
ATOM 782 C CA . ALA A 1 100 ? -10.791 13.166 17.386 1.00 96.31 100 ALA A CA 1
ATOM 783 C C . ALA A 1 100 ? -10.112 12.060 18.207 1.00 96.31 100 ALA A C 1
ATOM 785 O O . ALA A 1 100 ? -8.960 12.208 18.594 1.00 96.31 100 ALA A O 1
ATOM 786 N N . GLN A 1 101 ? -10.794 10.927 18.392 1.00 97.62 101 GLN A N 1
ATOM 787 C CA . GLN A 1 101 ? -10.220 9.767 19.075 1.00 97.62 101 GLN A CA 1
ATOM 788 C C . GLN A 1 101 ? -9.138 9.081 18.236 1.00 97.62 101 GLN A C 1
ATOM 790 O O . GLN A 1 101 ? -8.172 8.590 18.805 1.00 97.62 101 GLN A O 1
ATOM 795 N N . VAL A 1 102 ? -9.264 9.068 16.902 1.00 98.12 102 VAL A N 1
ATOM 796 C CA . VAL A 1 102 ? -8.187 8.582 16.018 1.00 98.12 102 VAL A CA 1
ATOM 797 C C . VAL A 1 102 ? -6.907 9.387 16.240 1.00 98.12 102 VAL A C 1
ATOM 799 O O . VAL A 1 102 ? -5.855 8.798 16.451 1.00 98.12 102 VAL A O 1
ATOM 802 N N . LEU A 1 103 ? -6.998 10.720 16.254 1.00 97.94 103 LEU A N 1
ATOM 803 C CA . LEU A 1 103 ? -5.847 11.588 16.513 1.00 97.94 103 LEU A CA 1
ATOM 804 C C . LEU A 1 103 ? -5.286 11.395 17.928 1.00 97.94 103 LEU A C 1
ATOM 806 O O . LEU A 1 103 ? -4.076 11.295 18.097 1.00 97.94 103 LEU A O 1
ATOM 810 N N . GLU A 1 104 ? -6.154 11.298 18.937 1.00 98.00 104 GLU A N 1
ATOM 811 C CA . GLU A 1 104 ? -5.748 11.085 20.331 1.00 98.00 104 GLU A CA 1
ATOM 812 C C . GLU A 1 104 ? -5.034 9.738 20.537 1.00 98.00 104 GLU A C 1
ATOM 814 O O . GLU A 1 104 ? -4.081 9.647 21.308 1.00 98.00 104 GLU A O 1
ATOM 819 N N . LYS A 1 105 ? -5.490 8.683 19.852 1.00 98.44 105 LYS A N 1
ATOM 820 C CA . LYS A 1 105 ? -4.990 7.308 20.002 1.00 98.44 105 LYS A CA 1
ATOM 821 C C . LYS A 1 105 ? -4.079 6.870 18.856 1.00 98.44 105 LYS A C 1
ATOM 823 O O . LYS A 1 105 ? -3.855 5.675 18.689 1.00 98.44 105 LYS A O 1
ATOM 828 N N . LEU A 1 106 ? -3.529 7.802 18.076 1.00 98.50 106 LEU A N 1
ATOM 829 C CA . LEU A 1 106 ? -2.825 7.473 16.832 1.00 98.50 106 LEU A CA 1
ATOM 830 C C . LEU A 1 106 ? -1.666 6.485 17.035 1.00 98.50 106 LEU A C 1
ATOM 832 O O . LEU A 1 106 ? -1.493 5.567 16.241 1.00 98.50 106 LEU A O 1
ATOM 836 N N . LYS A 1 107 ? -0.918 6.619 18.136 1.00 98.56 107 LYS A N 1
ATOM 837 C CA . LYS A 1 107 ? 0.183 5.702 18.472 1.00 98.56 107 LYS A CA 1
ATOM 838 C C . LYS A 1 107 ? -0.275 4.308 18.900 1.00 98.56 107 LYS A C 1
ATOM 840 O O . LYS A 1 107 ? 0.407 3.327 18.625 1.00 98.56 107 LYS A O 1
ATOM 845 N N . GLU A 1 108 ? -1.443 4.202 19.523 1.00 98.69 108 GLU A N 1
ATOM 846 C CA . GLU A 1 108 ? -2.057 2.906 19.821 1.00 98.69 108 GLU A CA 1
ATOM 847 C C . GLU A 1 108 ? -2.527 2.221 18.529 1.00 98.69 108 GLU A C 1
ATOM 849 O O . GLU A 1 108 ? -2.278 1.033 18.333 1.00 98.69 108 GLU A O 1
ATOM 854 N N . ILE A 1 109 ? -3.145 2.985 17.619 1.00 98.88 109 ILE A N 1
ATOM 855 C CA . ILE A 1 109 ? -3.558 2.503 16.293 1.00 98.88 109 ILE A CA 1
ATOM 856 C C . ILE A 1 109 ? -2.339 1.997 15.520 1.00 98.88 109 ILE A C 1
ATOM 858 O O . ILE A 1 109 ? -2.370 0.880 15.022 1.00 98.88 109 ILE A O 1
ATOM 862 N N . GLU A 1 110 ? -1.255 2.774 15.473 1.00 98.88 110 GLU A N 1
ATOM 863 C CA . GLU A 1 110 ? 0.012 2.388 14.837 1.00 98.88 110 GLU A CA 1
ATOM 864 C C . GLU A 1 110 ? 0.529 1.046 15.374 1.00 98.88 110 GLU A C 1
ATOM 866 O O . GLU A 1 110 ? 0.835 0.138 14.601 1.00 98.88 110 GLU A O 1
ATOM 871 N N . SER A 1 111 ? 0.574 0.884 16.700 1.00 98.81 111 SER A N 1
ATOM 872 C CA . SER A 1 111 ? 1.024 -0.361 17.329 1.00 98.81 111 SER A CA 1
ATOM 873 C C . SER A 1 111 ? 0.150 -1.557 16.941 1.00 98.81 111 SER A C 1
ATOM 875 O O . SER A 1 111 ? 0.681 -2.618 16.608 1.00 98.81 111 SER A O 1
ATOM 877 N N . ARG A 1 112 ? -1.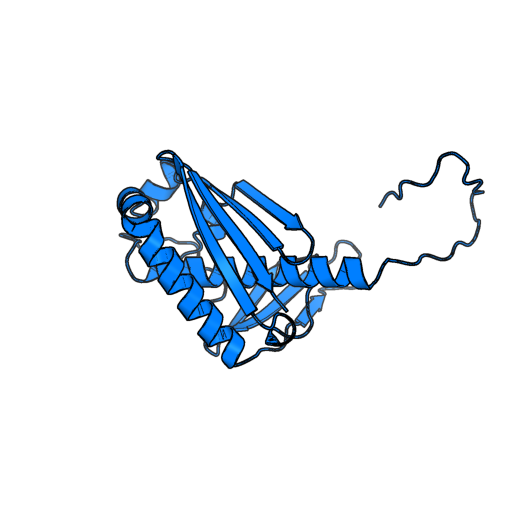176 -1.386 16.930 1.00 98.81 112 ARG A N 1
ATOM 878 C CA . ARG A 1 112 ? -2.128 -2.440 16.548 1.00 98.81 112 ARG A CA 1
ATOM 879 C C . ARG A 1 112 ? -2.051 -2.781 15.064 1.00 98.81 112 ARG A C 1
ATOM 881 O O . ARG A 1 112 ? -2.110 -3.955 14.712 1.00 98.81 112 ARG A O 1
ATOM 888 N N . VAL A 1 113 ? -1.862 -1.782 14.203 1.00 98.88 113 VAL A N 1
ATOM 889 C CA . VAL A 1 113 ? -1.636 -1.990 12.767 1.00 98.88 113 VAL A CA 1
ATOM 890 C C . VAL A 1 113 ? -0.372 -2.820 12.562 1.00 98.88 113 VAL A C 1
ATOM 892 O O . VAL A 1 113 ? -0.431 -3.855 11.911 1.00 98.88 113 VAL A O 1
ATOM 895 N N . ASN A 1 114 ? 0.746 -2.450 13.188 1.00 98.81 114 ASN A N 1
ATOM 896 C CA . ASN A 1 114 ? 1.994 -3.211 13.081 1.00 98.81 114 ASN A CA 1
ATOM 897 C C . ASN A 1 114 ? 1.885 -4.641 13.633 1.00 98.81 114 ASN A C 1
ATOM 899 O O . ASN A 1 114 ? 2.467 -5.571 13.066 1.00 98.81 114 ASN A O 1
ATOM 903 N N . GLN A 1 115 ? 1.106 -4.846 14.698 1.00 98.50 115 GLN A N 1
ATOM 904 C CA . GLN A 1 115 ? 0.804 -6.183 15.207 1.00 98.50 115 GLN A CA 1
ATOM 905 C C . GLN A 1 115 ? 0.026 -7.013 14.176 1.00 98.50 115 GLN A C 1
ATOM 907 O O . GLN A 1 115 ? 0.398 -8.155 13.909 1.00 98.50 115 GLN A O 1
ATOM 912 N N . GLN A 1 116 ? -1.012 -6.436 13.565 1.00 98.44 116 GLN A N 1
ATOM 913 C CA . GLN A 1 116 ? -1.797 -7.105 12.528 1.00 98.44 116 GLN A CA 1
ATOM 914 C C . GLN A 1 116 ? -0.951 -7.440 11.293 1.00 98.44 116 GLN A C 1
ATOM 916 O O . GLN A 1 116 ? -1.048 -8.542 10.758 1.00 98.44 116 GLN A O 1
ATOM 921 N N . LEU A 1 117 ? -0.089 -6.516 10.861 1.00 98.38 117 LEU A N 1
ATOM 922 C CA . LEU A 1 117 ? 0.829 -6.740 9.744 1.00 98.38 117 LEU A CA 1
ATOM 923 C C . LEU A 1 117 ? 1.790 -7.890 10.038 1.00 98.38 117 LEU A C 1
ATOM 925 O O . LEU A 1 117 ? 1.970 -8.766 9.198 1.00 98.38 117 LEU A O 1
ATOM 929 N N . SER A 1 118 ? 2.351 -7.932 11.248 1.00 97.44 118 SER A N 1
ATOM 930 C CA . SER A 1 118 ? 3.232 -9.024 11.674 1.00 97.44 118 SER A CA 1
ATOM 931 C C . SER A 1 118 ? 2.516 -10.377 11.644 1.00 97.44 118 SER A C 1
ATOM 933 O O . SER A 1 118 ? 3.097 -11.361 11.188 1.00 97.44 118 SER A O 1
ATOM 935 N N . LEU A 1 119 ? 1.250 -10.425 12.075 1.00 97.00 119 LEU A N 1
ATOM 936 C CA . LEU A 1 119 ? 0.430 -11.635 12.012 1.00 97.00 119 LEU A CA 1
ATOM 937 C C . LEU A 1 119 ? 0.240 -12.101 10.561 1.00 97.00 119 LEU A C 1
ATOM 939 O O . LEU A 1 119 ? 0.601 -13.229 10.235 1.00 97.00 119 LEU A O 1
ATOM 943 N N . TRP A 1 120 ? -0.230 -11.226 9.670 1.00 97.31 120 TRP A N 1
ATOM 944 C CA . TRP A 1 120 ? -0.434 -11.567 8.256 1.00 97.31 120 TRP A CA 1
ATOM 945 C C . TRP A 1 120 ? 0.848 -11.980 7.531 1.00 97.31 120 TRP A C 1
ATOM 947 O O . TRP A 1 120 ? 0.835 -12.902 6.715 1.00 97.31 120 TRP A O 1
ATOM 957 N N . LEU A 1 121 ? 1.975 -11.328 7.824 1.00 95.56 121 LEU A N 1
ATOM 958 C CA . LEU A 1 121 ? 3.261 -11.704 7.235 1.00 95.56 121 LEU A CA 1
ATOM 959 C C . LEU A 1 121 ? 3.747 -13.069 7.739 1.00 95.56 121 LEU A C 1
ATOM 961 O O . LEU A 1 121 ? 4.385 -13.790 6.975 1.00 95.56 121 LEU A O 1
ATOM 965 N N . SER A 1 122 ? 3.434 -13.435 8.988 1.00 94.62 122 SER A N 1
ATOM 966 C CA . SER A 1 122 ? 3.824 -14.728 9.562 1.00 94.62 122 SER A CA 1
ATOM 967 C C . SER A 1 122 ? 3.106 -15.917 8.917 1.00 94.62 122 SER A C 1
ATOM 969 O O . SER A 1 122 ? 3.680 -17.000 8.825 1.00 94.62 122 SER A O 1
ATOM 971 N N . GLU A 1 123 ? 1.880 -15.711 8.430 1.00 92.06 123 GLU A N 1
ATOM 972 C CA . GLU A 1 123 ? 1.115 -16.730 7.706 1.00 92.06 123 GLU A CA 1
ATOM 973 C C . GLU A 1 123 ? 1.642 -16.906 6.277 1.00 92.06 123 GLU A C 1
ATOM 975 O O . GLU A 1 123 ? 1.733 -18.028 5.777 1.00 92.06 123 GLU A O 1
ATOM 980 N N . GLY A 1 124 ? 2.037 -15.797 5.642 1.00 93.38 124 GLY A N 1
ATOM 981 C CA . GLY A 1 124 ? 2.428 -15.769 4.240 1.00 93.38 124 GLY A CA 1
ATOM 982 C C . GLY A 1 124 ? 1.227 -15.967 3.311 1.00 93.38 124 GLY A C 1
ATOM 983 O O . GLY A 1 124 ? 0.365 -16.815 3.517 1.00 93.38 124 GLY A O 1
ATOM 984 N N . SER A 1 125 ? 1.168 -15.195 2.231 1.00 96.00 125 SER A N 1
ATOM 985 C CA . SER A 1 125 ? 0.146 -15.363 1.203 1.00 96.00 125 SER A CA 1
ATOM 986 C C . SER A 1 125 ? 0.732 -15.141 -0.173 1.00 96.00 125 SER A C 1
ATOM 988 O O . SER A 1 125 ? 1.554 -14.248 -0.389 1.00 96.00 125 SER A O 1
ATOM 990 N N . LYS A 1 126 ? 0.241 -15.926 -1.130 1.00 97.44 126 LYS A N 1
ATOM 991 C CA . LYS A 1 126 ? 0.431 -15.630 -2.543 1.00 97.44 126 LYS A CA 1
ATOM 992 C C . LYS A 1 126 ? -0.255 -14.306 -2.879 1.00 97.44 126 LYS A C 1
ATOM 994 O O . LYS A 1 126 ? -1.310 -13.988 -2.329 1.00 97.44 126 LYS A O 1
ATOM 999 N N . VAL A 1 127 ? 0.372 -13.558 -3.774 1.00 97.88 127 VAL A N 1
ATOM 1000 C CA . VAL A 1 127 ? -0.173 -12.346 -4.373 1.00 97.88 127 VAL A CA 1
ATOM 1001 C C . VAL A 1 127 ? -0.311 -12.596 -5.868 1.00 97.88 127 VAL A C 1
ATOM 1003 O O . VAL A 1 127 ? 0.648 -13.011 -6.525 1.00 97.88 127 VAL A O 1
ATOM 1006 N N . GLU A 1 128 ? -1.507 -12.374 -6.400 1.00 97.25 128 GLU A N 1
ATOM 1007 C CA . GLU A 1 128 ? -1.826 -12.628 -7.803 1.00 97.25 128 GLU A CA 1
ATOM 1008 C C . GLU A 1 128 ? -2.444 -11.397 -8.461 1.00 97.25 128 GLU A C 1
ATOM 1010 O O . GLU A 1 128 ? -3.164 -10.626 -7.832 1.00 97.25 128 GLU A O 1
ATOM 1015 N N . MET A 1 129 ? -2.165 -11.230 -9.753 1.00 96.75 129 MET A N 1
ATOM 1016 C CA . MET A 1 129 ? -2.830 -10.239 -10.590 1.00 96.75 129 MET A CA 1
ATOM 1017 C C . MET A 1 129 ? -3.759 -10.958 -11.562 1.00 96.75 129 MET A C 1
ATOM 1019 O O . MET A 1 129 ? -3.294 -11.711 -12.419 1.00 96.75 129 MET A O 1
ATOM 1023 N N . GLN A 1 130 ? -5.057 -10.694 -11.463 1.00 96.19 130 GLN A N 1
ATOM 1024 C CA . GLN A 1 130 ? -6.054 -11.125 -12.435 1.00 96.19 130 GLN A CA 1
ATOM 1025 C C . GLN A 1 130 ? -6.230 -10.037 -13.498 1.00 96.19 130 GLN A C 1
ATOM 1027 O O . GLN A 1 130 ? -6.490 -8.876 -13.184 1.00 96.19 130 GLN A O 1
ATOM 1032 N N . LEU A 1 131 ? -6.099 -10.412 -14.771 1.00 95.50 131 LEU A N 1
ATOM 1033 C CA . LEU A 1 131 ? -6.300 -9.528 -15.919 1.00 95.50 131 LEU A CA 1
ATOM 1034 C C . LEU A 1 131 ? -7.619 -9.871 -16.620 1.00 95.50 131 LEU A C 1
ATOM 1036 O O . LEU A 1 131 ? -7.814 -11.004 -17.058 1.00 95.50 131 LEU A O 1
ATOM 1040 N N . GLU A 1 132 ? -8.493 -8.881 -16.791 1.00 94.56 132 GLU A N 1
ATOM 1041 C CA . GLU A 1 132 ? -9.779 -9.050 -17.471 1.00 94.56 132 GLU A CA 1
ATOM 1042 C C . GLU A 1 132 ? -9.718 -8.582 -18.928 1.00 94.56 132 GLU A C 1
ATOM 1044 O O . GLU A 1 132 ? -10.089 -7.463 -19.296 1.00 94.56 132 GLU A O 1
ATOM 1049 N N . GLY A 1 133 ? -9.241 -9.483 -19.784 1.00 92.62 133 GLY A N 1
ATOM 1050 C CA . GLY A 1 133 ? -9.160 -9.286 -21.229 1.00 92.62 133 GLY A CA 1
ATOM 1051 C C . GLY A 1 133 ? -7.758 -8.915 -21.729 1.00 92.62 133 GLY A C 1
ATOM 1052 O O . GLY A 1 133 ? -6.825 -8.750 -20.949 1.00 92.62 133 GLY A O 1
ATOM 1053 N N . PRO A 1 134 ? -7.576 -8.816 -23.055 1.00 93.19 134 PRO A N 1
ATOM 1054 C CA . PRO A 1 134 ? -6.245 -8.758 -23.660 1.00 93.19 134 PRO A CA 1
ATOM 1055 C C . PRO A 1 134 ? -5.686 -7.335 -23.826 1.00 93.19 134 PRO A C 1
ATOM 1057 O O . PRO A 1 134 ? -4.581 -7.171 -24.341 1.00 93.19 134 PRO A O 1
ATOM 1060 N N . TYR A 1 135 ? -6.441 -6.293 -23.470 1.00 91.31 135 TYR A N 1
ATOM 1061 C CA . TYR A 1 135 ? -6.105 -4.918 -23.837 1.00 91.31 135 TYR A CA 1
ATOM 1062 C C . TYR A 1 135 ? -5.280 -4.212 -22.757 1.00 91.31 135 TYR A C 1
ATOM 1064 O O . TYR A 1 135 ? -5.348 -4.526 -21.572 1.00 91.31 135 TYR A O 1
ATOM 1072 N N . LEU A 1 136 ? -4.525 -3.175 -23.133 1.00 84.62 136 LEU A N 1
ATOM 1073 C CA . LEU A 1 136 ? -3.819 -2.343 -22.145 1.00 84.62 136 LEU A CA 1
ATOM 1074 C C . LEU A 1 136 ? -4.790 -1.694 -21.146 1.00 84.62 136 LEU A C 1
ATOM 1076 O O . LEU A 1 136 ? -4.477 -1.601 -19.959 1.00 84.62 136 LEU A O 1
ATOM 1080 N N . THR A 1 137 ? -5.973 -1.318 -21.634 1.00 89.12 137 THR A N 1
ATOM 1081 C CA . THR A 1 137 ? -7.084 -0.732 -20.875 1.00 89.12 137 THR A CA 1
ATOM 1082 C C . THR A 1 137 ? -7.958 -1.767 -20.168 1.00 89.12 137 THR A C 1
ATOM 1084 O O . THR A 1 137 ? -8.940 -1.381 -19.543 1.00 89.12 137 THR A O 1
ATOM 1087 N N . SER A 1 138 ? -7.645 -3.063 -20.281 1.00 93.62 138 SER A N 1
ATOM 1088 C CA . SER A 1 138 ? -8.344 -4.101 -19.526 1.00 93.62 138 SER A CA 1
ATOM 1089 C C . SER A 1 138 ? -8.149 -3.900 -18.028 1.00 93.62 138 SER A C 1
ATOM 1091 O O . SER A 1 138 ? -7.050 -3.561 -17.569 1.00 93.62 138 SER A O 1
ATOM 1093 N N . SER A 1 139 ? -9.223 -4.131 -17.274 1.00 95.94 139 SER A N 1
ATOM 1094 C CA . SER A 1 139 ? -9.200 -4.081 -15.817 1.00 95.94 139 SER A CA 1
ATOM 1095 C C . SER A 1 139 ? -8.214 -5.104 -15.263 1.00 95.94 139 SER A C 1
ATOM 1097 O O . SER A 1 139 ? -8.029 -6.191 -15.816 1.00 95.94 139 SER A O 1
ATOM 1099 N N . ARG A 1 140 ? -7.564 -4.732 -14.164 1.00 97.38 140 ARG A N 1
ATOM 1100 C CA . ARG A 1 140 ? -6.648 -5.591 -13.422 1.00 97.38 140 ARG A CA 1
ATOM 1101 C C . ARG A 1 140 ? -7.039 -5.571 -11.958 1.00 97.38 140 ARG A C 1
ATOM 1103 O O . ARG A 1 140 ? -7.373 -4.511 -11.423 1.00 97.38 140 ARG A O 1
ATOM 1110 N N . TYR A 1 141 ? -6.986 -6.739 -11.345 1.00 97.62 141 TYR A N 1
ATOM 1111 C CA . TYR A 1 141 ? -7.353 -6.946 -9.958 1.00 97.62 141 TYR A CA 1
ATOM 1112 C C . TYR A 1 141 ? -6.193 -7.606 -9.233 1.00 97.62 141 TYR A C 1
ATOM 1114 O O . TYR A 1 141 ? -5.614 -8.575 -9.718 1.00 97.62 141 TYR A O 1
ATOM 1122 N N . TRP A 1 142 ? -5.835 -7.035 -8.095 1.00 98.12 142 TRP A N 1
ATOM 1123 C CA . TRP A 1 142 ? -4.893 -7.600 -7.149 1.00 98.12 142 TRP A CA 1
ATOM 1124 C C . TRP A 1 142 ? -5.639 -8.529 -6.198 1.00 98.12 142 TRP A C 1
ATOM 1126 O O . TRP A 1 142 ? -6.703 -8.159 -5.696 1.00 98.12 142 TRP A O 1
ATOM 1136 N N . HIS A 1 143 ? -5.063 -9.704 -5.964 1.00 98.06 143 HIS A N 1
ATOM 1137 C CA . HIS A 1 143 ? -5.566 -10.736 -5.068 1.00 98.06 143 HIS A CA 1
ATOM 1138 C C . HIS A 1 143 ? -4.526 -11.063 -4.002 1.00 98.06 143 HIS A C 1
ATOM 1140 O O . HIS A 1 143 ? -3.338 -11.218 -4.307 1.00 98.06 143 HIS A O 1
ATOM 1146 N N . CYS A 1 144 ? -4.978 -11.215 -2.763 1.00 97.81 144 CYS A N 1
ATOM 1147 C CA . CYS A 1 144 ? -4.164 -11.707 -1.659 1.00 97.81 144 CYS A CA 1
ATOM 1148 C C . CYS A 1 144 ? -5.061 -12.296 -0.574 1.00 97.81 144 CYS A C 1
ATOM 1150 O O . CYS A 1 144 ? -6.065 -11.690 -0.197 1.00 97.81 144 CYS A O 1
ATOM 1152 N N . ARG A 1 145 ? -4.679 -13.448 -0.020 1.00 96.69 145 ARG A N 1
ATOM 1153 C CA . ARG A 1 145 ? -5.412 -14.063 1.080 1.00 96.69 145 ARG A CA 1
ATOM 1154 C C . ARG A 1 145 ? -4.941 -13.492 2.416 1.00 96.69 145 ARG A C 1
ATOM 1156 O O . ARG A 1 145 ? -3.789 -13.670 2.790 1.00 96.69 145 ARG A O 1
ATOM 1163 N N . LEU A 1 146 ? -5.838 -12.845 3.151 1.00 96.50 146 LEU A N 1
ATOM 1164 C CA . LEU A 1 146 ? -5.578 -12.270 4.476 1.00 96.50 146 LEU A CA 1
ATOM 1165 C C . LEU A 1 146 ? -6.747 -12.620 5.400 1.00 96.50 146 LEU A C 1
ATOM 1167 O O . LEU A 1 146 ? -7.894 -12.596 4.961 1.00 96.50 146 LEU A O 1
ATOM 1171 N N . ASP A 1 147 ? -6.482 -12.991 6.657 1.00 94.62 147 ASP A N 1
ATOM 1172 C CA . ASP A 1 147 ? -7.513 -13.464 7.606 1.00 94.62 147 ASP A CA 1
ATOM 1173 C C . ASP A 1 147 ? -8.403 -14.591 7.028 1.00 94.62 147 ASP A C 1
ATOM 1175 O O . ASP A 1 147 ? -9.600 -14.690 7.296 1.00 94.62 147 ASP A O 1
ATOM 1179 N N . GLY A 1 148 ? -7.831 -15.443 6.171 1.00 92.94 148 GLY A N 1
ATOM 1180 C CA . GLY A 1 148 ? -8.569 -16.512 5.494 1.00 92.94 148 GLY A CA 1
ATOM 1181 C C . GLY A 1 148 ? -9.542 -16.054 4.395 1.00 92.94 148 GLY A C 1
ATOM 1182 O O . GLY A 1 148 ? -10.212 -16.908 3.812 1.00 92.94 148 GLY A O 1
ATOM 1183 N N . VAL A 1 149 ? -9.593 -14.761 4.072 1.00 96.62 149 VAL A N 1
ATOM 1184 C CA . VAL A 1 149 ? -10.423 -14.166 3.014 1.00 96.62 149 VAL A CA 1
ATOM 1185 C C . VAL A 1 149 ? -9.560 -13.874 1.790 1.00 96.62 149 VAL A C 1
ATOM 1187 O O . VAL A 1 149 ? -8.452 -13.369 1.935 1.00 96.62 149 VAL A O 1
ATOM 1190 N N . ASP A 1 150 ? -10.051 -14.186 0.587 1.00 96.44 150 ASP A N 1
ATOM 1191 C CA . ASP A 1 150 ? -9.413 -13.727 -0.654 1.00 96.44 150 ASP A CA 1
ATOM 1192 C C . ASP A 1 150 ? -9.799 -12.268 -0.917 1.00 96.44 150 ASP A C 1
ATOM 1194 O O . ASP A 1 150 ? -10.941 -11.965 -1.267 1.00 96.44 150 ASP A O 1
ATOM 1198 N N . VAL A 1 151 ? -8.860 -11.357 -0.673 1.00 97.62 151 VAL A N 1
ATOM 1199 C CA . VAL A 1 151 ? -9.066 -9.918 -0.823 1.00 97.62 151 VAL A CA 1
ATOM 1200 C C . VAL A 1 151 ? -8.825 -9.536 -2.269 1.00 97.62 151 VAL A C 1
ATOM 1202 O O . VAL A 1 151 ? -7.728 -9.736 -2.783 1.00 97.62 151 VAL A O 1
ATOM 1205 N N . VAL A 1 152 ? -9.826 -8.914 -2.891 1.00 97.19 152 VAL A N 1
ATOM 1206 C CA . VAL A 1 152 ? -9.755 -8.442 -4.277 1.00 97.19 152 VAL A CA 1
ATOM 1207 C C . VAL A 1 152 ? -9.846 -6.922 -4.316 1.00 97.19 152 VAL A C 1
ATOM 1209 O O . VAL A 1 152 ? -10.764 -6.335 -3.740 1.00 97.19 152 VAL A O 1
ATOM 1212 N N . MET A 1 153 ? -8.924 -6.266 -5.023 1.00 95.44 153 MET A N 1
ATOM 1213 C CA . MET A 1 153 ? -9.002 -4.823 -5.280 1.00 95.44 153 MET A CA 1
ATOM 1214 C C . MET A 1 153 ? -8.543 -4.455 -6.692 1.00 95.44 153 MET A C 1
ATOM 1216 O O . MET A 1 153 ? -7.616 -5.071 -7.214 1.00 95.44 153 MET A O 1
ATOM 1220 N N . PRO A 1 154 ? -9.154 -3.446 -7.337 1.00 96.00 154 PRO A N 1
ATOM 1221 C CA . PRO A 1 154 ? -8.693 -2.977 -8.636 1.00 96.00 154 PRO A CA 1
ATOM 1222 C C . PRO A 1 154 ? -7.309 -2.335 -8.499 1.00 96.00 154 PRO A C 1
ATOM 1224 O O . PRO A 1 154 ? -7.142 -1.349 -7.783 1.00 96.00 154 PRO A O 1
ATOM 1227 N N . CYS A 1 155 ? -6.321 -2.870 -9.211 1.00 96.38 155 CYS A N 1
ATOM 1228 C CA . CYS A 1 155 ? -4.977 -2.312 -9.246 1.00 96.38 155 CYS A CA 1
ATOM 1229 C C . CYS A 1 155 ? -4.257 -2.707 -10.538 1.00 96.38 155 CYS A C 1
ATOM 1231 O O . CYS A 1 155 ? -4.314 -3.854 -10.970 1.00 96.38 155 CYS A O 1
ATOM 1233 N N . GLY A 1 156 ? -3.583 -1.747 -11.175 1.00 94.50 156 GLY A N 1
ATOM 1234 C CA . GLY A 1 156 ? -2.845 -1.957 -12.425 1.00 94.50 156 GLY A CA 1
ATOM 1235 C C . GLY A 1 156 ? -1.325 -1.897 -12.290 1.00 94.50 156 GLY A C 1
ATOM 1236 O O . GLY A 1 156 ? -0.641 -1.923 -13.312 1.00 94.50 156 GLY A O 1
ATOM 1237 N N . GLY A 1 157 ? -0.799 -1.748 -11.071 1.00 94.38 157 GLY A N 1
ATOM 1238 C CA . GLY A 1 157 ? 0.640 -1.646 -10.837 1.00 94.38 157 GLY A CA 1
ATOM 1239 C C . GLY A 1 157 ? 1.334 -3.003 -10.735 1.00 94.38 157 GLY A C 1
ATOM 1240 O O . GLY A 1 157 ? 0.734 -4.061 -10.923 1.00 94.38 157 GLY A O 1
ATOM 1241 N N . THR A 1 158 ? 2.635 -2.964 -10.454 1.00 96.06 158 THR A N 1
ATOM 1242 C CA . THR A 1 158 ? 3.439 -4.163 -10.200 1.00 96.06 158 THR A CA 1
ATOM 1243 C C . THR A 1 158 ? 3.432 -4.503 -8.715 1.00 96.06 158 THR A C 1
ATOM 1245 O O . THR A 1 158 ? 3.365 -3.613 -7.866 1.00 96.06 158 THR A O 1
ATOM 1248 N N . HIS A 1 159 ? 3.507 -5.796 -8.410 1.00 98.06 159 HIS A N 1
ATOM 1249 C CA . HIS A 1 159 ? 3.418 -6.328 -7.054 1.00 98.06 159 HIS A CA 1
ATOM 1250 C C . HIS A 1 159 ? 4.410 -7.467 -6.852 1.00 98.06 159 HIS A C 1
ATOM 1252 O O . HIS A 1 159 ? 4.911 -8.058 -7.811 1.00 98.06 159 HIS A O 1
ATOM 1258 N N . VAL A 1 160 ? 4.685 -7.773 -5.587 1.00 97.69 160 VAL A N 1
ATOM 1259 C CA . VAL A 1 160 ? 5.342 -9.028 -5.223 1.00 97.69 160 VAL A CA 1
ATOM 1260 C C . VAL A 1 160 ? 4.441 -10.206 -5.582 1.00 97.69 160 VAL A C 1
ATOM 1262 O O . VAL A 1 160 ? 3.233 -10.047 -5.706 1.00 97.69 160 VAL A O 1
ATOM 1265 N N . THR A 1 161 ? 5.008 -11.402 -5.713 1.00 97.44 161 THR A N 1
ATOM 1266 C CA . THR A 1 161 ? 4.238 -12.640 -5.945 1.00 97.44 161 THR A CA 1
ATOM 1267 C C . THR A 1 161 ? 3.850 -13.352 -4.647 1.00 97.44 161 THR A C 1
ATOM 1269 O O . THR A 1 161 ? 3.031 -14.269 -4.652 1.00 97.44 161 THR A O 1
ATOM 1272 N N . THR A 1 162 ? 4.445 -12.947 -3.523 1.00 97.31 162 THR A N 1
ATOM 1273 C CA . THR A 1 162 ? 4.147 -13.457 -2.182 1.00 97.31 162 THR A CA 1
ATOM 1274 C C . THR A 1 162 ? 4.473 -12.411 -1.122 1.00 97.31 162 THR A C 1
ATOM 1276 O O . THR A 1 162 ? 5.491 -11.719 -1.225 1.00 97.31 162 THR A O 1
ATOM 1279 N N . THR A 1 163 ? 3.651 -12.321 -0.076 1.00 96.75 163 THR A N 1
ATOM 1280 C CA . THR A 1 163 ? 3.904 -11.450 1.083 1.00 96.75 163 THR A CA 1
ATOM 1281 C C . THR A 1 163 ? 5.167 -11.848 1.847 1.00 96.75 163 THR A C 1
ATOM 1283 O O . THR A 1 163 ? 5.800 -10.987 2.449 1.00 96.75 163 THR 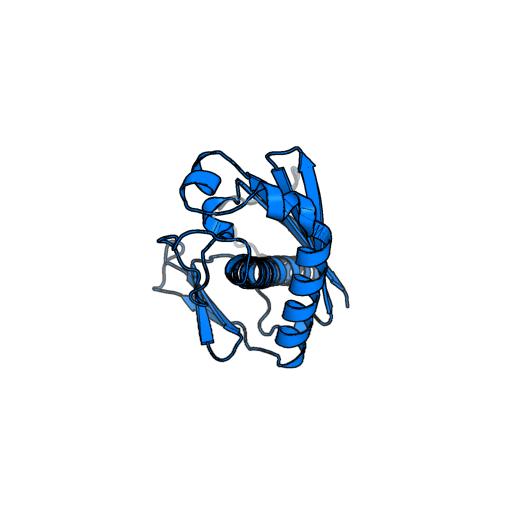A O 1
ATOM 1286 N N . SER A 1 164 ? 5.617 -13.105 1.744 1.00 93.69 164 SER A N 1
ATOM 1287 C CA . SER A 1 164 ? 6.864 -13.570 2.371 1.00 93.69 164 SER A CA 1
ATOM 1288 C C . SER A 1 164 ? 8.106 -12.830 1.860 1.00 93.69 164 SER A C 1
ATOM 1290 O O . SER A 1 164 ? 9.104 -12.748 2.565 1.00 93.69 164 SER A O 1
ATOM 1292 N N . SER A 1 165 ? 8.048 -12.260 0.651 1.00 92.69 165 SER A N 1
ATOM 1293 C CA . SER A 1 165 ? 9.144 -11.465 0.071 1.00 92.69 165 SER A CA 1
ATOM 1294 C C . SER A 1 165 ? 9.320 -10.079 0.702 1.00 92.69 165 SER A C 1
ATOM 1296 O O . SER A 1 165 ? 10.305 -9.400 0.413 1.00 92.69 165 SER A O 1
ATOM 1298 N N . LEU A 1 166 ? 8.366 -9.650 1.534 1.00 95.25 166 LEU A N 1
ATOM 1299 C CA . LEU A 1 166 ? 8.443 -8.389 2.267 1.00 95.25 166 LEU A CA 1
ATOM 1300 C C . LEU A 1 166 ? 9.303 -8.516 3.531 1.00 95.25 166 LEU A C 1
ATOM 1302 O O . LEU A 1 166 ? 9.825 -7.506 3.975 1.00 95.25 166 LEU A O 1
ATOM 1306 N N . GLU A 1 167 ? 9.476 -9.733 4.067 1.00 91.44 167 GLU A N 1
ATOM 1307 C CA . GLU A 1 167 ? 10.273 -10.081 5.260 1.00 91.44 167 GLU A CA 1
ATOM 1308 C C . GLU A 1 167 ? 9.818 -9.370 6.547 1.00 91.44 167 GLU A C 1
ATOM 1310 O O . GLU A 1 167 ? 9.295 -10.011 7.461 1.00 91.44 167 GLU A O 1
ATOM 1315 N N . ARG A 1 168 ? 9.943 -8.044 6.607 1.00 94.81 168 ARG A N 1
ATOM 1316 C CA . ARG A 1 168 ? 9.387 -7.192 7.653 1.00 94.81 168 ARG A CA 1
ATOM 1317 C C . ARG A 1 168 ? 8.679 -5.987 7.046 1.00 94.81 168 ARG A C 1
ATOM 1319 O O . ARG A 1 168 ? 9.231 -5.268 6.218 1.00 94.81 168 ARG A O 1
ATOM 1326 N N . LEU A 1 169 ? 7.479 -5.722 7.546 1.00 97.25 169 LEU A N 1
ATOM 1327 C CA . LEU A 1 169 ? 6.645 -4.595 7.153 1.00 97.25 169 LEU A CA 1
ATOM 1328 C C . LEU A 1 169 ? 6.258 -3.794 8.396 1.00 97.25 169 LEU A C 1
ATOM 1330 O O . LEU A 1 169 ? 5.741 -4.370 9.350 1.00 97.25 169 LEU A O 1
ATOM 1334 N N . ASN A 1 170 ? 6.503 -2.485 8.381 1.00 98.12 170 ASN A N 1
ATOM 1335 C CA . ASN A 1 170 ? 6.090 -1.584 9.454 1.00 98.12 170 ASN A CA 1
ATOM 1336 C C . ASN A 1 170 ? 5.433 -0.326 8.898 1.00 98.12 170 ASN A C 1
ATOM 1338 O O . ASN A 1 170 ? 5.735 0.122 7.795 1.00 98.12 170 ASN A O 1
ATOM 1342 N N . VAL A 1 171 ? 4.582 0.261 9.722 1.00 98.69 171 VAL A N 1
ATOM 1343 C CA . VAL A 1 171 ? 3.898 1.523 9.505 1.00 98.69 171 VAL A CA 1
ATOM 1344 C C . VAL A 1 171 ? 4.270 2.495 10.616 1.00 98.69 171 VAL A C 1
ATOM 1346 O O . VAL A 1 171 ? 4.263 2.143 11.796 1.00 98.69 171 VAL A O 1
ATOM 1349 N N . GLU A 1 172 ? 4.519 3.740 10.236 1.00 98.81 172 GLU A N 1
ATOM 1350 C CA . GLU A 1 172 ? 4.505 4.892 11.126 1.00 98.81 172 GLU A CA 1
ATOM 1351 C C . GLU A 1 172 ? 3.302 5.780 10.784 1.00 98.81 172 GLU A C 1
ATOM 1353 O O . GLU A 1 172 ? 3.122 6.186 9.634 1.00 98.81 172 GLU A O 1
ATOM 1358 N N . LEU A 1 173 ? 2.486 6.101 11.787 1.00 98.88 173 LEU A N 1
ATOM 1359 C CA . LEU A 1 173 ? 1.385 7.047 11.673 1.00 98.88 173 LEU A CA 1
ATOM 1360 C C . LEU A 1 173 ? 1.784 8.386 12.290 1.00 98.88 173 LEU A C 1
ATOM 1362 O O . LEU A 1 173 ? 2.195 8.473 13.454 1.00 98.88 173 LEU A O 1
ATOM 1366 N N . ARG A 1 174 ? 1.613 9.459 11.518 1.00 98.62 174 ARG A N 1
ATOM 1367 C CA . ARG A 1 174 ? 1.938 10.826 11.941 1.00 98.62 174 ARG A CA 1
ATOM 1368 C C . ARG A 1 174 ? 0.704 11.707 11.881 1.00 98.62 174 ARG A C 1
ATOM 1370 O O . ARG A 1 174 ? 0.023 11.749 10.864 1.00 98.62 174 ARG A O 1
ATOM 1377 N N . ALA A 1 175 ? 0.428 12.431 12.961 1.00 97.81 175 ALA A N 1
ATOM 1378 C CA . ALA A 1 175 ? -0.543 13.517 12.934 1.00 97.81 175 ALA A CA 1
ATOM 1379 C C . ALA A 1 175 ? 0.150 14.772 12.404 1.00 97.81 175 ALA A C 1
ATOM 1381 O O . ALA A 1 175 ? 1.142 15.211 12.984 1.00 97.81 175 ALA A O 1
ATOM 1382 N N . ILE A 1 176 ? -0.376 15.337 11.322 1.00 97.62 176 ILE A N 1
ATOM 1383 C CA . ILE A 1 176 ? 0.14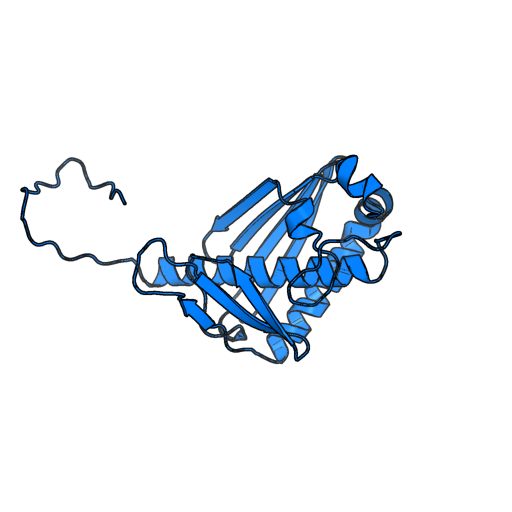5 16.578 10.739 1.00 97.62 176 ILE A CA 1
ATOM 1384 C C . ILE A 1 176 ? -0.597 17.765 11.337 1.00 97.62 176 ILE A C 1
ATOM 1386 O O . ILE A 1 176 ? 0.012 18.705 11.842 1.00 97.62 176 ILE A O 1
ATOM 1390 N N . ASP A 1 177 ? -1.926 17.681 11.353 1.00 95.00 177 ASP A N 1
ATOM 1391 C CA . ASP A 1 177 ? -2.793 18.617 12.055 1.00 95.00 177 ASP A CA 1
ATOM 1392 C C . ASP A 1 177 ? -4.133 17.953 12.433 1.00 95.00 177 ASP A C 1
ATOM 1394 O O . ASP A 1 177 ? -4.313 16.739 12.332 1.00 95.00 177 ASP A O 1
ATOM 1398 N N . ALA A 1 178 ? -5.106 18.750 12.881 1.00 93.75 178 ALA A N 1
ATOM 1399 C CA . ALA A 1 178 ? -6.428 18.269 13.291 1.00 93.75 178 ALA A CA 1
ATOM 1400 C C . ALA A 1 178 ? -7.271 17.620 12.168 1.00 93.75 178 ALA A C 1
ATOM 1402 O O . ALA A 1 178 ? -8.339 17.059 12.438 1.00 93.75 178 ALA A O 1
ATOM 1403 N N . ASN A 1 179 ? -6.846 17.742 10.914 1.00 96.00 179 ASN A N 1
ATOM 1404 C CA . ASN A 1 179 ? -7.524 17.265 9.719 1.00 96.00 179 ASN A CA 1
ATOM 1405 C C . ASN A 1 179 ? -6.646 16.366 8.840 1.00 96.00 179 ASN A C 1
ATOM 1407 O O . ASN A 1 179 ? -7.183 15.871 7.853 1.00 96.00 179 ASN A O 1
ATOM 1411 N N . TYR A 1 180 ? -5.371 16.136 9.161 1.00 98.00 180 TYR A N 1
ATOM 1412 C CA . TYR A 1 180 ? -4.481 15.309 8.342 1.00 98.00 180 TYR A CA 1
ATOM 1413 C C . TYR A 1 180 ? -3.644 14.345 9.174 1.00 98.00 180 TYR A C 1
ATOM 1415 O O . TYR A 1 180 ? -3.038 14.729 10.179 1.00 98.00 180 TYR A O 1
ATOM 1423 N N . ILE A 1 181 ? -3.593 13.099 8.707 1.00 98.69 181 ILE A N 1
ATOM 1424 C CA . ILE A 1 181 ? -2.625 12.102 9.158 1.00 98.69 181 ILE A CA 1
ATOM 1425 C C . ILE A 1 181 ? -1.896 11.518 7.952 1.00 98.69 181 ILE A C 1
ATOM 1427 O O . ILE A 1 181 ? -2.468 11.398 6.871 1.00 98.69 181 ILE A O 1
ATOM 1431 N N . GLU A 1 182 ? -0.659 11.107 8.168 1.00 98.81 182 GLU A N 1
ATOM 1432 C CA . GLU A 1 182 ? 0.148 10.390 7.189 1.00 98.81 182 GLU A CA 1
ATOM 1433 C C . GLU A 1 182 ? 0.407 8.966 7.669 1.00 98.81 182 GLU A C 1
ATOM 1435 O O . GLU A 1 182 ? 0.552 8.725 8.872 1.00 98.81 182 GLU A O 1
ATOM 1440 N N . MET A 1 183 ? 0.510 8.044 6.717 1.00 98.88 183 MET A N 1
ATOM 1441 C CA . MET A 1 183 ? 0.993 6.686 6.920 1.00 98.88 183 MET A CA 1
ATOM 1442 C C . MET A 1 183 ? 2.261 6.488 6.095 1.00 98.88 183 MET A C 1
ATOM 1444 O O . MET A 1 183 ? 2.246 6.606 4.871 1.00 98.88 183 MET A O 1
ATOM 1448 N N . HIS A 1 184 ? 3.359 6.187 6.779 1.00 98.81 184 HIS A N 1
ATOM 1449 C CA . HIS A 1 184 ? 4.641 5.857 6.166 1.00 98.81 184 HIS A CA 1
ATOM 1450 C C . HIS A 1 184 ? 4.866 4.363 6.336 1.00 98.81 184 HIS A C 1
ATOM 1452 O O . HIS A 1 184 ? 5.069 3.876 7.446 1.00 98.81 184 HIS A O 1
ATOM 1458 N N . THR A 1 185 ? 4.775 3.632 5.236 1.00 98.88 185 THR A N 1
ATOM 1459 C CA . THR A 1 185 ? 4.927 2.182 5.201 1.00 98.88 185 THR A 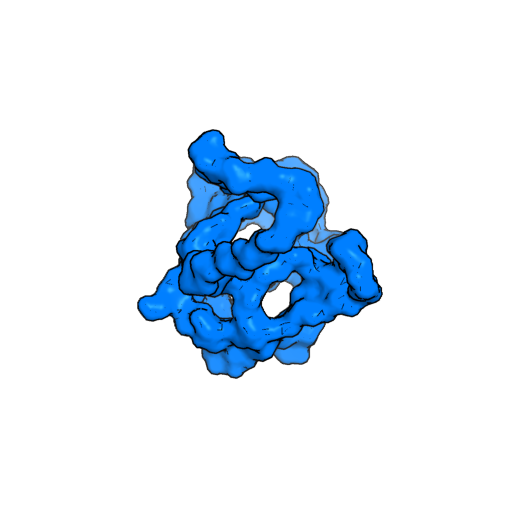CA 1
ATOM 1460 C C . THR A 1 185 ? 6.328 1.838 4.717 1.00 98.88 185 THR A C 1
ATOM 1462 O O . THR A 1 185 ? 6.746 2.312 3.662 1.00 98.88 185 THR A O 1
ATOM 1465 N N . HIS A 1 186 ? 7.036 0.984 5.452 1.00 98.50 186 HIS A N 1
ATOM 1466 C CA . HIS A 1 186 ? 8.409 0.585 5.161 1.00 98.50 186 HIS A CA 1
ATOM 1467 C C . HIS A 1 186 ? 8.557 -0.932 5.131 1.00 98.50 186 HIS A C 1
ATOM 1469 O O . HIS A 1 186 ? 8.133 -1.636 6.050 1.00 98.50 186 HIS A O 1
ATOM 1475 N N . VAL A 1 187 ? 9.222 -1.411 4.086 1.00 98.25 187 VAL A N 1
ATOM 1476 C CA . VAL A 1 187 ? 9.694 -2.783 3.939 1.00 98.25 187 VAL A CA 1
ATOM 1477 C C . VAL A 1 187 ? 11.154 -2.822 4.376 1.00 98.25 187 VAL A C 1
ATOM 1479 O O . VAL A 1 187 ? 11.952 -1.964 4.002 1.00 98.25 187 VAL A O 1
ATOM 1482 N N . SER A 1 188 ? 11.520 -3.792 5.206 1.00 92.38 188 SER A N 1
ATOM 1483 C CA . SER A 1 188 ? 12.905 -4.011 5.626 1.00 92.38 188 SER A CA 1
ATOM 1484 C C . SER A 1 188 ? 13.263 -5.474 5.427 1.00 92.38 188 SER A C 1
ATOM 1486 O O . SER A 1 188 ? 12.523 -6.350 5.871 1.00 92.38 188 SER A O 1
ATOM 1488 N N . ARG A 1 189 ? 14.392 -5.703 4.761 1.00 74.81 189 ARG A N 1
ATOM 1489 C CA . ARG A 1 189 ? 14.975 -7.016 4.481 1.00 74.81 189 ARG A CA 1
ATOM 1490 C C . ARG A 1 189 ? 16.259 -7.142 5.291 1.00 74.81 189 ARG A C 1
ATOM 1492 O O . ARG A 1 189 ? 17.029 -6.153 5.263 1.00 74.81 189 ARG A O 1
#

Secondary structure (DSSP, 8-state):
------TT----TT--------HHHHHHHHHHHHHHHHHHHHHHHHHHHHTBSS--S-B-TTSSB-HHHHHEEEEEEETTEEEEEEE--HHHHHHTB-HHHHHHTHHHHHHHHHHHHHHHHHH--BEEEEEESSSTTSEEEEEEEETTEEEEEE--S---SBGGGGBEEEEEEEEEETTEEEEEEEEE-

pLDDT: mean 96.31, std 3.21, range [74.81, 98.88]

Foldseek 3Di:
DDDDDDPPDDDDPPDDDDDDDPVLQQQQLQLAVQLVVLLQVLLQVLQQVPFFQDDADDAFLVRGHNQCVVFWPDWDTGGQKIKTKGFQDPVVVVSGGNLVVCVVCVVVSQVSSQVQLVVQLVVKWFWDKDFADDDPPTWIWIWIQGPNGTGIDTDDGHHDRMSPVLVHKGWDWDDPDSTMIMIMIGRDD

Sequence (189 aa):
MVHRIAKQAVLSEGETVSLSVDKEYQDSLSRGHSAGHIASLALNKVLAEAYWRKDADRKDGLGHYDFNSYAQEQSFVSPDACFDNYRLGKTLKKRGLNTAQVLEKLKEIESRVNQQLSLWLSEGSKVEMQLEGPYLTSSRYWHCRLDGVDVVMPCGGTHVTTTSSLERLNVELRAIDANYIEMHTHVSR

InterPro domains:
  IPR018163 Threonyl/alanyl tRNA synthetase, class II-like, putative editing domain superfamily [SSF55186] (22-171)
  IPR051335 Alanyl-tRNA Editing Enzymes [PTHR43462] (7-171)